Protein AF-A0A7L5YP24-F1 (afdb_monomer_lite)

Sequence (286 aa):
MIDVATGWSERVAVLGRSYRVMQDSFLRIQLRLPFPIRELHPDNGSEFFNDHLVAFWKELVKGVRLSRSRPYHKNDNRFVEQKNDTLVRAYLGNERLDTVAQTLAMNRLYNQMWLYYNLFQPVMRLCAKQPVMEDGEQVRIRRRYDEARTPFDRLCATNVLLPTQRTQLEQLRDRINPRQLRQNIYDAIDQLFALPCAQPGVTEDIFATLMAQTGPPPSGNEWLALTTPHPNDPCSSYLIRTHGGSAVDMWTTFRSTPSCPHTHSRYDDVGPWSRLSNLASPPMGQ

pLDDT: mean 74.98, std 25.05, range [23.16, 97.06]

Secondary structure (DSSP, 8-state):
-B-TTT--B-----SS--HHHHHHHHHHHHHH-SS---EE---S-TTTSSHHHHHHHHHHSTT-EE--PPTT-TTTTHHHHHHHIIIIIHHHTT----SHHHHHHHHHHHHHHHHIIIII--B--EEEEEEE--TTSPPEEEEEE---B-HHHHHHHTT-S-HHHHHHHHHHHHH--HHHHHHHHHHHHHHHHTSPPPPTTPPP-GGGGSTTTS-----GGGGGTTT--BTTBTTGGG----SS--------S------------TTTTSSS-TTSGGG-------

Radius of gyration: 22.2 Å; chains: 1; bounding box: 81×58×68 Å

Foldseek 3Di:
DADPQLRQDDDAFAADLDQQRLLLSVVLVVQPDQFAAAEDEDEPDCSCDDPSNVVSCCVVHPNYHYDYDDPPDPCVCVSVVVCCVQPPCLQQPPDDDHALVLNVLVRVLSLLVSLLQQQPFWDKDFDDWDFDDDVPDDTDTDTDIDDTDHSLVSVVVVVRGDPVSNVLNVVLSVPDDSVVSVVVSNVSSVVSVPDDHDDPPDDHDSVCNGCVNVDHDLGDSRSSVLPDQDPVHNPPVPDDPDPDDDDDDDPPDDDDDDDDDDDDDPNPPSDDPPPPVPPPDDDDDD

Structure (mmCIF, N/CA/C/O backbone):
data_AF-A0A7L5YP24-F1
#
_entry.id   AF-A0A7L5YP24-F1
#
loop_
_atom_site.group_PDB
_atom_site.id
_atom_site.type_symbol
_atom_site.label_atom_id
_atom_site.label_alt_id
_atom_site.label_comp_id
_atom_site.label_asym_id
_atom_site.label_entity_id
_atom_site.label_seq_id
_atom_site.pdbx_PDB_ins_code
_atom_site.Cartn_x
_atom_site.Cartn_y
_atom_site.Cartn_z
_atom_site.occupancy
_atom_site.B_iso_or_equiv
_atom_site.auth_seq_id
_atom_site.auth_comp_id
_atom_site.auth_asym_id
_atom_site.auth_atom_id
_atom_site.pdbx_PDB_model_num
ATOM 1 N N . MET A 1 1 ? 1.561 -3.344 3.064 1.00 91.75 1 MET A N 1
ATOM 2 C CA . MET A 1 1 ? 2.322 -4.401 2.354 1.00 91.75 1 MET A CA 1
ATOM 3 C C . MET A 1 1 ? 2.828 -3.864 1.022 1.00 91.75 1 MET A C 1
ATOM 5 O O . MET A 1 1 ? 2.134 -3.053 0.419 1.00 91.75 1 MET A O 1
ATOM 9 N N . ILE A 1 2 ? 4.022 -4.273 0.581 1.00 93.69 2 ILE A N 1
ATOM 10 C CA . ILE A 1 2 ? 4.620 -3.848 -0.698 1.00 93.69 2 ILE A CA 1
ATOM 11 C C . ILE A 1 2 ? 5.047 -5.085 -1.490 1.00 93.69 2 ILE A C 1
ATOM 13 O O . ILE A 1 2 ? 5.786 -5.911 -0.960 1.00 93.69 2 ILE A O 1
ATOM 17 N N . ASP A 1 3 ? 4.637 -5.182 -2.753 1.00 94.38 3 ASP A N 1
ATOM 18 C CA . ASP A 1 3 ? 5.138 -6.209 -3.665 1.00 94.38 3 ASP A CA 1
ATOM 19 C C . ASP A 1 3 ? 6.554 -5.873 -4.162 1.00 94.38 3 ASP A C 1
ATOM 21 O O . ASP A 1 3 ? 6.860 -4.761 -4.616 1.00 94.38 3 ASP A O 1
ATOM 25 N N . VAL A 1 4 ? 7.443 -6.860 -4.088 1.00 92.19 4 VAL A N 1
ATOM 26 C CA . VAL A 1 4 ? 8.858 -6.699 -4.438 1.00 92.19 4 VAL A CA 1
ATOM 27 C C . VAL A 1 4 ? 9.053 -6.603 -5.950 1.00 92.19 4 VAL A C 1
ATOM 29 O O . VAL A 1 4 ? 9.884 -5.813 -6.400 1.00 92.19 4 VAL A O 1
ATOM 32 N N . ALA A 1 5 ? 8.287 -7.351 -6.744 1.00 91.88 5 ALA A N 1
ATOM 33 C CA . ALA A 1 5 ? 8.476 -7.400 -8.192 1.00 91.88 5 ALA A CA 1
ATOM 34 C C . ALA A 1 5 ? 8.015 -6.099 -8.867 1.00 91.88 5 ALA A C 1
ATOM 36 O O . ALA A 1 5 ? 8.758 -5.463 -9.616 1.00 91.88 5 ALA A O 1
ATOM 37 N N . THR A 1 6 ? 6.807 -5.655 -8.540 1.00 93.62 6 THR A N 1
ATOM 38 C CA . THR A 1 6 ? 6.110 -4.565 -9.234 1.00 93.62 6 THR A CA 1
ATOM 39 C C . THR A 1 6 ? 6.172 -3.247 -8.471 1.00 93.62 6 THR A C 1
ATOM 41 O O . THR A 1 6 ? 6.141 -2.179 -9.072 1.00 93.62 6 THR A O 1
ATOM 44 N N . GLY A 1 7 ? 6.325 -3.295 -7.145 1.00 93.31 7 GLY A N 1
ATOM 45 C CA . GLY A 1 7 ? 6.205 -2.112 -6.292 1.00 93.31 7 GLY A CA 1
ATOM 46 C C . GLY A 1 7 ? 4.764 -1.768 -5.932 1.00 93.31 7 GLY A C 1
ATOM 47 O O . GLY A 1 7 ? 4.544 -0.688 -5.380 1.00 93.31 7 GLY A O 1
ATOM 48 N N . TRP A 1 8 ? 3.819 -2.669 -6.225 1.00 95.31 8 TRP A N 1
ATOM 49 C CA . TRP A 1 8 ? 2.419 -2.548 -5.835 1.00 95.31 8 TRP A CA 1
ATOM 50 C C . TRP A 1 8 ? 2.299 -2.342 -4.329 1.00 95.31 8 TRP A C 1
ATOM 52 O O . TRP A 1 8 ? 2.955 -3.028 -3.541 1.00 95.31 8 TRP A O 1
ATOM 62 N N . SER A 1 9 ? 1.492 -1.368 -3.927 1.00 94.44 9 SER A N 1
ATOM 63 C CA . SER A 1 9 ? 1.410 -0.911 -2.549 1.00 94.44 9 SER A CA 1
ATOM 64 C C . SER A 1 9 ? 0.000 -1.053 -1.997 1.00 94.44 9 SER A C 1
ATOM 66 O O . SER A 1 9 ? -0.951 -0.493 -2.535 1.00 94.44 9 SER A O 1
ATOM 68 N N . GLU A 1 10 ? -0.094 -1.744 -0.866 1.00 94.06 10 GLU A N 1
ATOM 69 C CA . GLU A 1 10 ? -1.319 -1.931 -0.094 1.00 94.06 10 GLU A CA 1
ATOM 70 C C . GLU A 1 10 ? -1.160 -1.279 1.280 1.00 94.06 10 GLU A C 1
ATOM 72 O O . GLU A 1 10 ? -0.178 -1.542 1.989 1.00 94.06 10 GLU A O 1
ATOM 77 N N . ARG A 1 11 ? -2.116 -0.429 1.666 1.00 93.00 11 ARG A N 1
ATOM 78 C CA . ARG A 1 11 ? -2.167 0.204 2.990 1.00 93.00 11 ARG A CA 1
ATOM 79 C C . ARG A 1 11 ? -3.548 0.070 3.595 1.00 93.00 11 ARG A C 1
ATOM 81 O O . ARG A 1 11 ? -4.551 0.213 2.905 1.00 93.00 11 ARG A O 1
ATOM 88 N N . VAL A 1 12 ? -3.552 -0.153 4.900 1.00 93.06 12 VAL A N 1
ATOM 89 C CA . VAL A 1 12 ? -4.739 -0.176 5.744 1.00 93.06 12 VAL A CA 1
ATOM 90 C C . VAL A 1 12 ? -4.360 0.505 7.051 1.00 93.06 12 VAL A C 1
ATOM 92 O O . VAL A 1 12 ? -3.306 0.212 7.616 1.00 93.06 12 VAL A O 1
ATOM 95 N N . ALA A 1 13 ? -5.193 1.436 7.503 1.00 93.81 13 ALA A N 1
ATOM 96 C CA . ALA A 1 13 ? -5.096 2.011 8.834 1.00 93.81 13 ALA A CA 1
ATOM 97 C C . ALA A 1 13 ? -5.785 1.078 9.834 1.00 93.81 13 ALA A C 1
ATOM 99 O O . ALA A 1 13 ? -6.891 0.601 9.573 1.00 93.81 13 ALA A O 1
ATOM 100 N N . VAL A 1 14 ? -5.133 0.837 10.970 1.00 93.56 14 VAL A N 1
ATOM 101 C CA . VAL A 1 14 ? -5.642 -0.014 12.050 1.00 93.56 14 VAL A CA 1
ATOM 102 C C . VAL A 1 14 ? -5.658 0.765 13.356 1.00 93.56 14 VAL A C 1
ATOM 104 O O . VAL A 1 14 ? -4.722 1.513 13.642 1.00 93.56 14 VAL A O 1
ATOM 107 N N . LEU A 1 15 ? -6.709 0.568 14.154 1.00 94.06 15 LEU A N 1
ATOM 108 C CA . LEU A 1 15 ? -6.805 1.131 15.494 1.00 94.06 15 LEU A CA 1
ATOM 109 C C . LEU A 1 15 ? -6.363 0.084 16.522 1.00 94.06 15 LEU A C 1
ATOM 111 O O . LEU A 1 15 ? -7.054 -0.902 16.774 1.00 94.06 15 LEU A O 1
ATOM 115 N N . GLY A 1 16 ? -5.183 0.288 17.105 1.00 90.62 16 GLY A N 1
ATOM 116 C CA . GLY A 1 16 ? -4.563 -0.667 18.024 1.00 90.62 16 GLY A CA 1
ATOM 117 C C . GLY A 1 16 ? -3.740 -1.755 17.324 1.00 90.62 16 GLY A C 1
ATOM 118 O O . GLY A 1 16 ? -3.423 -1.663 16.142 1.00 90.62 16 GLY A O 1
ATOM 119 N N . ARG A 1 17 ? -3.332 -2.775 18.091 1.00 88.50 17 ARG A N 1
ATOM 120 C CA . ARG A 1 17 ? -2.397 -3.839 17.653 1.00 88.50 17 ARG A CA 1
ATOM 121 C C . ARG A 1 17 ? -2.901 -5.256 17.944 1.00 88.50 17 ARG A C 1
ATOM 123 O O . ARG A 1 17 ? -2.118 -6.198 18.017 1.00 88.50 17 ARG A O 1
ATOM 130 N N . SER A 1 18 ? -4.202 -5.411 18.190 1.00 89.31 18 SER A N 1
ATOM 131 C CA . SER A 1 18 ? -4.777 -6.719 18.513 1.00 89.31 18 SER A CA 1
ATOM 132 C C . SER A 1 18 ? -4.772 -7.647 17.294 1.00 89.31 18 SER A C 1
ATOM 134 O O . SER A 1 18 ? -4.845 -7.197 16.150 1.00 89.31 18 SER A O 1
ATOM 136 N N . TYR A 1 19 ? -4.762 -8.961 17.532 1.00 89.06 19 TYR A N 1
ATOM 137 C CA . TYR A 1 19 ? -4.888 -9.948 16.455 1.00 89.06 19 TYR A CA 1
ATOM 138 C C . TYR A 1 19 ? -6.115 -9.686 15.566 1.00 89.06 19 TYR A C 1
ATOM 140 O O . TYR A 1 19 ? -6.014 -9.783 14.350 1.00 89.06 19 TYR A O 1
ATOM 148 N N . ARG A 1 20 ? -7.250 -9.280 16.156 1.00 89.81 20 ARG A N 1
ATOM 149 C CA . ARG A 1 20 ? -8.502 -9.020 15.425 1.00 89.81 20 ARG A CA 1
ATOM 150 C C . ARG A 1 20 ? -8.354 -7.913 14.381 1.00 89.81 20 ARG A C 1
ATOM 152 O O . ARG A 1 20 ? -8.760 -8.109 13.241 1.00 89.81 20 ARG A O 1
ATOM 159 N N . VAL A 1 21 ? -7.758 -6.775 14.752 1.00 90.75 21 VAL A N 1
ATOM 160 C CA . VAL A 1 21 ? -7.578 -5.651 13.813 1.00 90.75 21 VAL A CA 1
ATOM 161 C C . VAL A 1 21 ? -6.525 -5.970 12.754 1.00 90.75 21 VAL A C 1
ATOM 163 O O . VAL A 1 21 ? -6.691 -5.606 11.593 1.00 90.75 21 VAL A O 1
ATOM 166 N N . MET A 1 22 ? -5.479 -6.720 13.119 1.00 90.62 22 MET A N 1
ATOM 167 C CA . MET A 1 22 ? -4.467 -7.175 12.164 1.00 90.62 22 MET A CA 1
ATOM 168 C C . MET A 1 22 ? -5.053 -8.167 11.154 1.00 90.62 22 MET A C 1
ATOM 170 O O . MET A 1 22 ? -4.861 -7.995 9.952 1.00 90.62 22 MET A O 1
ATOM 174 N N . GLN A 1 23 ? -5.819 -9.157 11.617 1.00 90.12 23 GLN A N 1
ATOM 175 C CA . GLN A 1 23 ? -6.511 -10.127 10.769 1.00 90.12 23 GLN A CA 1
ATOM 176 C C . GLN A 1 23 ? -7.457 -9.431 9.779 1.00 90.12 23 GLN A C 1
ATOM 178 O O . GLN A 1 23 ? -7.372 -9.687 8.579 1.00 90.12 23 GLN A O 1
ATOM 183 N N . ASP A 1 24 ? -8.303 -8.511 10.260 1.00 89.94 24 ASP A N 1
ATOM 184 C CA . ASP A 1 24 ? -9.191 -7.697 9.417 1.00 89.94 24 ASP A CA 1
ATOM 185 C C . ASP A 1 24 ? -8.401 -6.924 8.354 1.00 89.94 24 ASP A C 1
ATOM 187 O O . ASP A 1 24 ? -8.714 -6.989 7.166 1.00 89.94 24 ASP A O 1
ATOM 191 N N . SER A 1 25 ? -7.303 -6.272 8.750 1.00 90.75 25 SER A N 1
ATOM 192 C CA . SER A 1 25 ? -6.471 -5.510 7.819 1.00 90.75 25 SER A CA 1
ATOM 193 C C . SER A 1 25 ? -5.849 -6.372 6.718 1.00 90.75 25 SER A C 1
ATOM 195 O O . SER A 1 25 ? -5.801 -5.958 5.559 1.00 90.75 25 SER A O 1
ATOM 197 N N . PHE A 1 26 ? -5.423 -7.595 7.036 1.00 90.50 26 PHE A N 1
ATOM 198 C CA . PHE A 1 26 ? -4.876 -8.510 6.042 1.00 90.50 26 PHE A CA 1
ATOM 199 C C . PHE A 1 26 ? -5.950 -9.088 5.125 1.00 90.50 26 PHE A C 1
ATOM 201 O O . PHE A 1 26 ? -5.688 -9.248 3.935 1.00 90.50 26 PHE A O 1
ATOM 208 N N . LEU A 1 27 ? -7.166 -9.318 5.628 1.00 89.62 27 LEU A N 1
ATOM 209 C CA . LEU A 1 27 ? -8.313 -9.668 4.788 1.00 89.62 27 LEU A CA 1
ATOM 210 C C . LEU A 1 27 ? -8.645 -8.538 3.803 1.00 89.62 27 LEU A C 1
ATOM 212 O O . LEU A 1 27 ? -8.813 -8.813 2.614 1.00 89.62 27 LEU A O 1
ATOM 216 N N . ARG A 1 28 ? -8.645 -7.268 4.248 1.00 89.44 28 ARG A N 1
ATOM 217 C CA . ARG A 1 28 ? -8.802 -6.098 3.352 1.00 89.44 28 ARG A CA 1
ATOM 218 C C . ARG A 1 28 ? -7.773 -6.117 2.228 1.00 89.44 28 ARG A C 1
ATOM 220 O O . ARG A 1 28 ? -8.127 -5.889 1.076 1.00 89.44 28 ARG A O 1
ATOM 227 N N . ILE A 1 29 ? -6.508 -6.378 2.561 1.00 90.06 29 ILE A N 1
ATOM 228 C CA . ILE A 1 29 ? -5.418 -6.426 1.582 1.00 90.06 29 ILE A CA 1
ATOM 229 C C . ILE A 1 29 ? -5.612 -7.597 0.614 1.00 90.06 29 ILE A C 1
ATOM 231 O O . ILE A 1 29 ? -5.569 -7.397 -0.597 1.00 90.06 29 ILE A O 1
ATOM 235 N N . GLN A 1 30 ? -5.872 -8.800 1.128 1.00 86.56 30 GLN A N 1
ATOM 236 C CA . GLN A 1 30 ? -6.039 -10.003 0.312 1.00 86.56 30 GLN A CA 1
ATOM 237 C C . GLN A 1 30 ? -7.159 -9.851 -0.724 1.00 86.56 30 GLN A C 1
ATOM 239 O O . GLN A 1 30 ? -7.007 -10.303 -1.854 1.00 86.56 30 GLN A O 1
ATOM 244 N N . LEU A 1 31 ? -8.262 -9.191 -0.363 1.00 85.62 31 LEU A N 1
ATOM 245 C CA . LEU A 1 31 ? -9.396 -8.964 -1.264 1.00 85.62 31 LEU A CA 1
ATOM 246 C C . LEU A 1 31 ? -9.114 -7.949 -2.379 1.00 85.62 31 LEU A C 1
ATOM 248 O O . LEU A 1 31 ? -9.827 -7.934 -3.379 1.00 85.62 31 LEU A O 1
ATOM 252 N N . ARG A 1 32 ? -8.106 -7.089 -2.206 1.00 86.31 32 ARG A N 1
ATOM 253 C CA . ARG A 1 32 ? -7.744 -6.034 -3.164 1.00 86.31 32 ARG A CA 1
ATOM 254 C C . ARG A 1 32 ? -6.591 -6.418 -4.076 1.00 86.31 32 ARG A C 1
ATOM 256 O O . ARG A 1 32 ? -6.438 -5.818 -5.139 1.00 86.31 32 ARG A O 1
ATOM 263 N N . LEU A 1 33 ? -5.772 -7.381 -3.660 1.00 89.56 33 LEU A N 1
ATOM 264 C CA . LEU A 1 33 ? -4.619 -7.816 -4.432 1.00 89.56 33 LEU A CA 1
ATOM 265 C C . LEU A 1 33 ? -5.073 -8.470 -5.746 1.00 89.56 33 LEU A C 1
ATOM 267 O O . LEU A 1 33 ? -5.777 -9.479 -5.721 1.00 89.56 33 LEU A O 1
ATOM 271 N N . PRO A 1 34 ? -4.631 -7.958 -6.908 1.00 88.94 34 PRO A N 1
ATOM 272 C CA . PRO A 1 34 ? -5.016 -8.529 -8.195 1.00 88.94 34 PRO A CA 1
ATOM 273 C C . PRO A 1 34 ? -4.173 -9.758 -8.582 1.00 88.94 34 PRO A C 1
ATOM 275 O O . PRO A 1 34 ? -4.348 -10.309 -9.664 1.00 88.94 34 PRO A O 1
ATOM 278 N N . PHE A 1 35 ? -3.248 -10.193 -7.722 1.00 88.81 35 PHE A N 1
ATOM 279 C CA . PHE A 1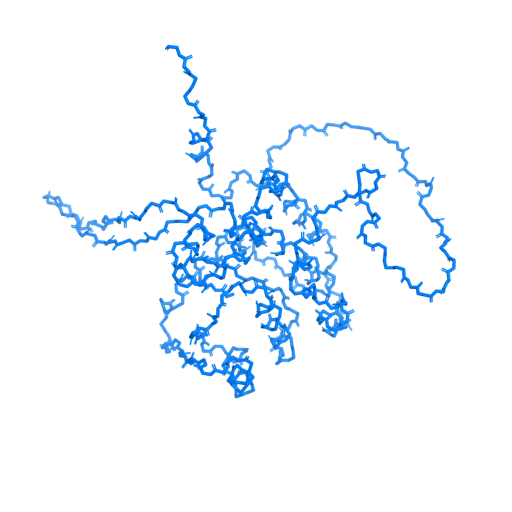 35 ? -2.320 -11.297 -7.962 1.00 88.81 35 PHE A CA 1
ATOM 280 C C . PHE A 1 35 ? -2.151 -12.172 -6.710 1.00 88.81 35 PHE A C 1
ATOM 282 O O . PHE A 1 35 ? -2.338 -11.696 -5.589 1.00 88.81 35 PHE A O 1
ATOM 289 N N . PRO A 1 36 ? -1.768 -13.451 -6.873 1.00 88.62 36 PRO A N 1
ATOM 290 C CA . PRO A 1 36 ? -1.577 -14.353 -5.744 1.00 88.62 36 PRO A CA 1
ATOM 291 C C . PRO A 1 36 ? -0.333 -13.996 -4.920 1.00 88.62 36 PRO A C 1
ATOM 293 O O . PRO A 1 36 ? 0.737 -13.705 -5.463 1.00 88.62 36 PRO A O 1
ATOM 296 N N . ILE A 1 37 ? -0.450 -14.114 -3.597 1.00 91.69 37 ILE A N 1
ATOM 297 C CA . ILE A 1 37 ? 0.683 -14.015 -2.672 1.00 91.69 37 ILE A CA 1
ATOM 298 C C . ILE A 1 37 ? 1.461 -15.334 -2.695 1.00 91.69 37 ILE A C 1
ATOM 300 O O . ILE A 1 37 ? 0.906 -16.397 -2.429 1.00 91.69 37 ILE A O 1
ATOM 304 N N . ARG A 1 38 ? 2.763 -15.269 -2.993 1.00 92.31 38 ARG A N 1
ATOM 305 C CA . ARG A 1 38 ? 3.662 -16.441 -2.977 1.00 92.31 38 ARG A CA 1
ATOM 306 C C . ARG A 1 38 ? 4.444 -16.557 -1.673 1.00 92.31 38 ARG A C 1
ATOM 308 O O . ARG A 1 38 ? 4.632 -17.651 -1.146 1.00 92.31 38 ARG A O 1
ATOM 315 N N . GLU A 1 39 ? 4.905 -15.420 -1.170 1.00 93.50 39 GLU A N 1
ATOM 316 C CA . GLU A 1 39 ? 5.701 -15.321 0.044 1.00 93.50 39 GLU A CA 1
ATOM 317 C C . GLU A 1 39 ? 5.317 -14.062 0.820 1.00 93.50 39 GLU A C 1
ATOM 319 O O . GLU A 1 39 ? 5.067 -13.012 0.225 1.00 93.50 39 GLU A O 1
ATOM 324 N N . LEU A 1 40 ? 5.297 -14.176 2.146 1.00 91.62 40 LEU A N 1
ATOM 325 C CA . LEU A 1 40 ? 5.182 -13.053 3.064 1.00 91.62 40 LEU A CA 1
ATOM 326 C C . LEU A 1 40 ? 6.453 -12.939 3.895 1.00 91.62 40 LEU A C 1
ATOM 328 O O . LEU A 1 40 ? 6.891 -13.909 4.514 1.00 91.62 40 LEU A O 1
ATOM 332 N N . HIS A 1 41 ? 6.990 -11.723 3.929 1.00 90.25 41 HIS A N 1
ATOM 333 C CA . HIS A 1 41 ? 8.182 -11.361 4.685 1.00 90.25 41 HIS A CA 1
ATOM 334 C C . HIS A 1 41 ? 7.858 -10.223 5.669 1.00 90.25 41 HIS A C 1
ATOM 336 O O . HIS A 1 41 ? 8.082 -9.052 5.354 1.00 90.25 41 HIS A O 1
ATOM 342 N N . PRO A 1 42 ? 7.226 -10.523 6.816 1.00 85.69 42 PRO A N 1
ATOM 343 C CA . PRO A 1 42 ? 7.050 -9.568 7.903 1.00 85.69 42 PRO A CA 1
ATOM 344 C C . PRO A 1 42 ? 8.356 -9.307 8.670 1.00 85.69 42 PRO A C 1
ATOM 346 O O . PRO A 1 42 ? 9.294 -10.109 8.659 1.00 85.69 42 PRO A O 1
ATOM 349 N N . ASP A 1 43 ? 8.383 -8.187 9.393 1.00 79.19 43 ASP A N 1
ATOM 350 C CA . ASP A 1 43 ? 9.382 -7.961 10.439 1.00 79.19 43 ASP A CA 1
ATOM 351 C C . ASP A 1 43 ? 9.069 -8.779 11.707 1.00 79.19 43 ASP A C 1
ATOM 353 O O . ASP A 1 43 ? 7.986 -9.345 11.853 1.00 79.19 43 ASP A O 1
ATOM 357 N N . ASN A 1 44 ? 9.994 -8.788 12.665 1.00 72.12 44 ASN A N 1
ATOM 358 C CA . ASN A 1 44 ? 9.888 -9.493 13.946 1.00 72.12 44 ASN A CA 1
ATOM 359 C C . ASN A 1 44 ? 8.965 -8.804 14.977 1.00 72.12 44 ASN A C 1
ATOM 361 O O . ASN A 1 44 ? 9.069 -9.082 16.171 1.00 72.12 44 ASN A O 1
ATOM 365 N N . GLY A 1 45 ? 8.086 -7.893 14.548 1.00 69.94 45 GLY A N 1
ATOM 366 C CA . GLY A 1 45 ? 7.080 -7.294 15.427 1.00 69.94 45 GLY A CA 1
ATOM 367 C C . GLY A 1 45 ? 6.088 -8.352 15.913 1.00 69.94 45 GLY A C 1
ATOM 368 O O . GLY A 1 45 ? 5.629 -9.187 15.128 1.00 69.94 45 GLY A O 1
ATOM 369 N N . SER A 1 46 ? 5.737 -8.330 17.200 1.00 70.12 46 SER A N 1
ATOM 370 C CA . SER A 1 46 ? 4.795 -9.295 17.790 1.00 70.12 46 SER A CA 1
ATOM 371 C C . SER A 1 46 ? 3.380 -9.167 17.212 1.00 70.12 46 SER A C 1
ATOM 373 O O . SER A 1 46 ? 2.605 -10.126 17.212 1.00 70.12 46 SER A O 1
ATOM 375 N N . GLU A 1 47 ? 3.059 -7.999 16.659 1.00 69.12 47 GLU A N 1
ATOM 376 C CA . GLU A 1 47 ? 1.836 -7.712 15.920 1.00 69.12 47 GLU A CA 1
ATOM 377 C C . GLU A 1 47 ? 1.810 -8.323 14.509 1.00 69.12 47 GLU A C 1
ATOM 379 O O . GLU A 1 47 ? 0.732 -8.450 13.936 1.00 69.12 47 GLU A O 1
ATOM 384 N N . PHE A 1 48 ? 2.959 -8.721 13.949 1.00 62.09 48 PHE A N 1
ATOM 385 C CA . PHE A 1 48 ? 3.076 -9.270 12.591 1.00 62.09 48 PHE A CA 1
ATOM 386 C C . PHE A 1 48 ? 3.468 -10.751 12.565 1.00 62.09 48 PHE A C 1
ATOM 388 O O . PHE A 1 48 ? 3.116 -11.456 11.618 1.00 62.09 48 PHE A O 1
ATOM 395 N N . PHE A 1 49 ? 4.176 -11.228 13.591 1.00 66.12 49 PHE A N 1
ATOM 396 C CA . PHE A 1 49 ? 4.687 -12.596 13.662 1.00 66.12 49 PHE A CA 1
ATOM 397 C C . PHE A 1 49 ? 4.322 -13.265 14.994 1.00 66.12 49 PHE A C 1
ATOM 399 O O . PHE A 1 49 ? 5.172 -13.517 15.845 1.00 66.12 49 PHE A O 1
ATOM 406 N N . ASN A 1 50 ? 3.029 -13.549 15.167 1.00 77.56 50 ASN A N 1
ATOM 407 C CA . ASN A 1 50 ? 2.506 -14.403 16.236 1.00 77.56 50 ASN A CA 1
ATOM 408 C C . ASN A 1 50 ? 1.896 -15.691 15.657 1.00 77.56 50 ASN A C 1
ATOM 410 O O . ASN A 1 50 ? 1.547 -15.743 14.474 1.00 77.56 50 ASN A O 1
ATOM 414 N N . ASP A 1 51 ? 1.755 -16.727 16.489 1.00 80.88 51 ASP A N 1
ATOM 415 C CA . ASP A 1 51 ? 1.273 -18.047 16.052 1.00 80.88 51 ASP A CA 1
ATOM 416 C C . ASP A 1 51 ? -0.111 -17.981 15.392 1.00 80.88 51 ASP A C 1
ATOM 418 O O . ASP A 1 51 ? -0.373 -18.688 14.415 1.00 80.88 51 ASP A O 1
ATOM 422 N N . HIS A 1 52 ? -0.976 -17.075 15.860 1.00 83.25 52 HIS A N 1
ATOM 423 C CA . HIS A 1 52 ? -2.297 -16.859 15.275 1.00 83.25 52 HIS A CA 1
ATOM 424 C C . HIS A 1 52 ? -2.220 -16.311 13.844 1.00 83.25 52 HIS A C 1
ATOM 426 O O . HIS A 1 52 ? -2.916 -16.813 12.966 1.00 83.25 52 HIS A O 1
ATOM 432 N N . LEU A 1 53 ? -1.355 -15.330 13.572 1.00 82.50 53 LEU A N 1
ATOM 433 C CA . LEU A 1 53 ? -1.161 -14.778 12.228 1.00 82.50 53 LEU A CA 1
ATOM 434 C C . LEU A 1 53 ? -0.467 -15.765 11.292 1.00 82.50 53 LEU A C 1
ATOM 436 O O . LEU A 1 53 ? -0.794 -15.815 10.108 1.00 82.50 53 LEU A O 1
ATOM 440 N N . VAL A 1 54 ? 0.456 -16.578 11.810 1.00 84.94 54 VAL A N 1
ATOM 441 C CA . VAL A 1 54 ? 1.078 -17.662 11.038 1.00 84.94 54 VAL A CA 1
ATOM 442 C C . VAL A 1 54 ? 0.028 -18.683 10.603 1.00 84.94 54 VAL A C 1
ATOM 444 O O . VAL A 1 54 ? 0.004 -19.069 9.432 1.00 84.94 54 VAL A O 1
ATOM 447 N N . ALA A 1 55 ? -0.844 -19.114 11.520 1.00 86.94 55 ALA A N 1
ATOM 448 C CA . ALA A 1 55 ? -1.940 -20.029 11.209 1.00 86.94 55 ALA A CA 1
ATOM 449 C C . ALA A 1 55 ? -2.921 -19.404 10.207 1.00 86.94 55 ALA A C 1
ATOM 451 O O . ALA A 1 55 ? -3.204 -20.007 9.172 1.00 86.94 55 ALA A O 1
ATOM 452 N N . PHE A 1 56 ? -3.340 -18.163 10.463 1.00 89.50 56 PHE A N 1
ATOM 453 C CA . PHE A 1 56 ? -4.224 -17.394 9.591 1.00 89.50 56 PHE A CA 1
ATOM 454 C C . PHE A 1 56 ? -3.703 -17.314 8.155 1.00 89.50 56 PHE A C 1
ATOM 456 O O . PHE A 1 56 ? -4.439 -17.615 7.222 1.00 89.50 56 PHE A O 1
ATOM 463 N N . TRP A 1 57 ? -2.431 -16.959 7.950 1.00 89.50 57 TRP A N 1
ATOM 464 C CA . TRP A 1 57 ? -1.883 -16.838 6.599 1.00 89.50 57 TRP A CA 1
ATOM 465 C C . TRP A 1 57 ? -1.759 -18.180 5.879 1.00 89.50 57 TRP A C 1
ATOM 467 O O . TRP A 1 57 ? -2.035 -18.248 4.682 1.00 89.50 57 TRP A O 1
ATOM 477 N N . LYS A 1 58 ? -1.387 -19.251 6.594 1.00 89.00 58 LYS A N 1
ATOM 478 C CA . LYS A 1 58 ? -1.338 -20.611 6.030 1.00 89.00 58 LYS A CA 1
ATOM 479 C C . LYS A 1 58 ? -2.717 -21.114 5.599 1.00 89.00 58 LYS A C 1
ATOM 481 O O . LYS A 1 58 ? -2.807 -21.861 4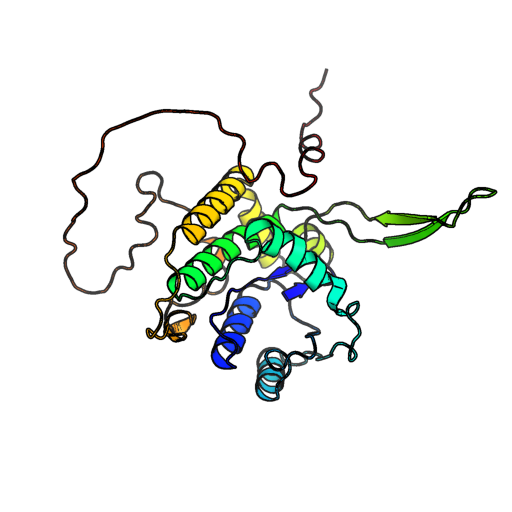.626 1.00 89.00 58 LYS A O 1
ATOM 486 N N . GLU A 1 59 ? -3.762 -20.728 6.326 1.00 90.12 59 GLU A N 1
ATOM 487 C CA . GLU A 1 59 ? -5.148 -21.057 5.995 1.00 90.12 59 GLU A CA 1
ATOM 488 C C . GLU A 1 59 ? -5.670 -20.201 4.834 1.00 90.12 59 GLU A C 1
ATOM 490 O O . GLU A 1 59 ? -6.190 -20.744 3.858 1.00 90.12 59 GLU A O 1
ATOM 495 N N . LEU A 1 60 ? -5.477 -18.881 4.913 1.00 87.62 60 LEU A N 1
ATOM 496 C CA . LEU A 1 60 ? -5.975 -17.912 3.938 1.00 87.62 60 LEU A CA 1
ATOM 497 C C . LEU A 1 60 ? -5.330 -18.085 2.559 1.00 87.62 60 LEU A C 1
ATOM 499 O O . LEU A 1 60 ? -6.012 -17.992 1.539 1.00 87.62 60 LEU A O 1
ATOM 503 N N . VAL A 1 61 ? -4.018 -18.331 2.513 1.00 88.25 61 VAL A N 1
ATOM 504 C CA . VAL A 1 61 ? -3.259 -18.480 1.269 1.00 88.25 61 VAL A CA 1
ATOM 505 C C . VAL A 1 61 ? -2.565 -19.836 1.274 1.00 88.25 61 VAL A C 1
ATOM 507 O O . VAL A 1 61 ? -1.447 -20.001 1.770 1.00 88.25 61 VAL A O 1
ATOM 510 N N . LYS A 1 62 ? -3.236 -20.838 0.698 1.00 86.56 62 LYS A N 1
ATOM 511 C CA . LYS A 1 62 ? -2.700 -22.201 0.644 1.00 86.56 62 LYS A CA 1
ATOM 512 C C . LYS A 1 62 ? -1.349 -22.231 -0.072 1.00 86.56 62 LYS A C 1
ATOM 514 O O . LYS A 1 62 ? -1.228 -21.804 -1.216 1.00 86.56 62 LYS A O 1
ATOM 519 N N . GLY A 1 63 ? -0.342 -22.773 0.611 1.00 87.94 63 GLY A N 1
ATOM 520 C CA . GLY A 1 63 ? 1.021 -22.884 0.087 1.00 87.94 63 GLY A CA 1
ATOM 521 C C . GLY A 1 63 ? 1.865 -21.610 0.205 1.00 87.94 63 GLY A C 1
ATOM 522 O O . GLY A 1 63 ? 2.960 -21.578 -0.355 1.00 87.94 63 GLY A O 1
ATOM 523 N N . VAL A 1 64 ? 1.404 -20.580 0.929 1.00 91.94 64 VAL A N 1
ATOM 524 C CA . VAL A 1 64 ? 2.210 -19.376 1.172 1.00 91.94 64 VAL A CA 1
ATOM 525 C C . VAL A 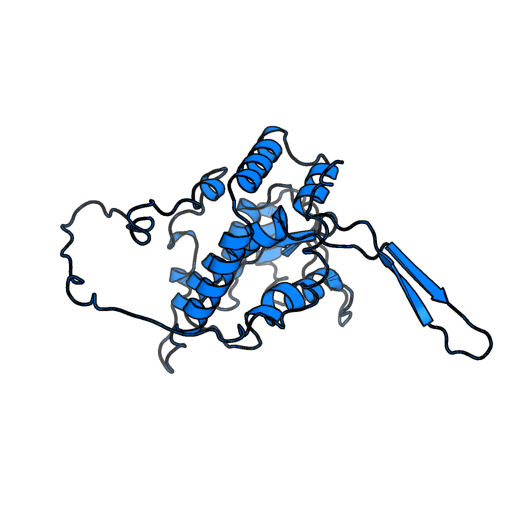1 64 ? 3.495 -19.714 1.923 1.00 91.94 64 VAL A C 1
ATOM 527 O O . VAL A 1 64 ? 3.494 -20.429 2.930 1.00 91.94 64 VAL A O 1
ATOM 530 N N . ARG A 1 65 ? 4.617 -19.179 1.441 1.00 92.12 65 ARG A N 1
ATOM 531 C CA . ARG A 1 65 ? 5.890 -19.237 2.163 1.00 92.12 65 ARG A CA 1
ATOM 532 C C . ARG A 1 65 ? 5.943 -18.093 3.165 1.00 92.12 65 ARG A C 1
ATOM 534 O O . ARG A 1 65 ? 5.654 -16.952 2.823 1.00 92.12 65 ARG A O 1
ATOM 541 N N . LEU A 1 66 ? 6.330 -18.395 4.396 1.00 88.94 66 LEU A N 1
ATOM 542 C CA . LEU A 1 66 ? 6.563 -17.382 5.419 1.00 88.94 66 LEU A CA 1
ATOM 543 C C . LEU A 1 66 ? 8.061 -17.307 5.688 1.00 88.94 66 LEU A C 1
ATOM 545 O O . LEU A 1 66 ? 8.694 -18.322 5.986 1.00 88.94 66 LEU A O 1
ATOM 549 N N . SER A 1 67 ? 8.617 -16.110 5.575 1.00 88.19 67 SER A N 1
ATOM 550 C CA . SER A 1 67 ? 9.983 -15.788 5.980 1.00 88.19 67 SER A CA 1
ATOM 551 C C . SER A 1 67 ? 9.955 -14.652 7.007 1.00 88.19 67 SER A C 1
ATOM 553 O O . SER A 1 67 ? 8.885 -14.178 7.380 1.00 88.19 67 SER A O 1
ATOM 555 N N . ARG A 1 68 ? 11.113 -14.255 7.543 1.00 82.81 68 ARG A N 1
ATOM 556 C CA . ARG A 1 68 ? 11.209 -13.154 8.514 1.00 82.81 68 ARG A CA 1
ATOM 557 C C . ARG A 1 68 ? 12.548 -12.443 8.421 1.00 82.81 68 ARG A C 1
ATOM 559 O O . ARG A 1 68 ? 13.548 -13.071 8.057 1.00 82.81 68 ARG A O 1
ATOM 566 N N . SER A 1 69 ? 12.563 -11.169 8.795 1.00 83.94 69 SER A N 1
ATOM 567 C CA . SER A 1 69 ? 13.791 -10.384 8.925 1.00 83.94 69 SER A CA 1
ATOM 568 C C . SER A 1 69 ? 14.745 -11.000 9.943 1.00 83.94 69 SER A C 1
ATOM 570 O O . SER A 1 69 ? 14.332 -11.583 10.952 1.00 83.94 69 SER A O 1
ATOM 572 N N . ARG A 1 70 ? 16.050 -10.832 9.727 1.00 79.06 70 ARG A N 1
ATOM 573 C CA . ARG A 1 70 ? 17.043 -11.209 10.736 1.00 79.06 70 ARG A CA 1
ATOM 574 C C . ARG A 1 70 ? 16.987 -10.227 11.914 1.00 79.06 70 ARG A C 1
ATOM 576 O O . ARG A 1 70 ? 16.753 -9.033 11.699 1.00 79.06 70 ARG A O 1
ATOM 583 N N . PRO A 1 71 ? 17.245 -10.686 13.153 1.00 76.31 71 PRO A N 1
ATOM 584 C CA . PRO A 1 71 ? 17.305 -9.796 14.308 1.00 76.31 71 PRO A CA 1
ATOM 585 C C . PRO A 1 71 ? 18.275 -8.628 14.075 1.00 76.31 71 PRO A C 1
ATOM 587 O O . PRO A 1 71 ? 19.413 -8.842 13.671 1.00 76.31 71 PRO A O 1
ATOM 590 N N . TYR A 1 72 ? 17.819 -7.399 14.334 1.00 70.50 72 TYR A N 1
ATOM 591 C CA . TYR A 1 72 ? 18.600 -6.153 14.238 1.00 70.50 72 TYR A CA 1
ATOM 592 C C . TYR A 1 72 ? 19.089 -5.742 12.831 1.00 70.50 72 TYR A C 1
ATOM 594 O O . TYR A 1 72 ? 19.938 -4.857 12.708 1.00 70.50 72 TYR A O 1
ATOM 602 N N . HIS A 1 73 ? 18.519 -6.291 11.751 1.00 74.50 73 HIS A N 1
ATOM 603 C CA . HIS A 1 73 ? 18.892 -5.937 10.374 1.00 74.50 73 HIS A CA 1
ATOM 604 C C . HIS A 1 73 ? 17.850 -5.051 9.667 1.00 74.50 73 HIS A C 1
ATOM 606 O O . HIS A 1 73 ? 17.034 -5.517 8.876 1.00 74.50 73 HIS A O 1
ATOM 612 N N . LYS A 1 74 ? 17.950 -3.727 9.864 1.00 63.66 74 LYS A N 1
ATOM 613 C CA . LYS A 1 74 ? 17.029 -2.709 9.295 1.00 63.66 74 LYS A CA 1
ATOM 614 C C . LYS A 1 74 ? 16.881 -2.734 7.762 1.00 63.66 74 LYS A C 1
ATOM 616 O O . LYS A 1 74 ? 15.918 -2.199 7.225 1.00 63.66 74 LYS A O 1
ATOM 621 N N . ASN A 1 75 ? 17.835 -3.328 7.045 1.00 74.38 75 ASN A N 1
ATOM 622 C CA . ASN A 1 75 ? 17.836 -3.366 5.580 1.00 74.38 75 ASN A CA 1
ATOM 623 C C . ASN A 1 75 ? 16.983 -4.498 4.984 1.00 74.38 75 ASN A C 1
ATOM 625 O O . ASN A 1 75 ? 16.742 -4.475 3.774 1.00 74.38 75 ASN A O 1
ATOM 629 N N . ASP A 1 76 ? 16.519 -5.454 5.795 1.00 79.69 76 ASP A N 1
ATOM 630 C CA . ASP A 1 76 ? 15.752 -6.610 5.312 1.00 79.69 76 ASP A CA 1
ATOM 631 C C . ASP A 1 76 ? 14.363 -6.172 4.781 1.00 79.69 76 ASP A C 1
ATOM 633 O O . ASP A 1 76 ? 13.891 -6.684 3.769 1.00 79.69 76 ASP A O 1
ATOM 637 N N . ASN A 1 77 ? 13.795 -5.087 5.330 1.00 83.06 77 ASN A N 1
ATOM 638 C CA . ASN A 1 77 ? 12.498 -4.513 4.935 1.00 83.06 77 ASN A CA 1
ATOM 639 C C . ASN A 1 77 ? 12.592 -3.198 4.138 1.00 83.06 77 ASN A C 1
ATOM 641 O O . ASN A 1 77 ? 11.676 -2.371 4.162 1.00 83.06 77 ASN A O 1
ATOM 645 N N . ARG A 1 78 ? 13.681 -2.987 3.382 1.00 86.50 78 ARG A N 1
ATOM 646 C CA . ARG A 1 78 ? 13.979 -1.693 2.724 1.00 86.50 78 ARG A CA 1
ATOM 647 C C . ARG A 1 78 ? 12.830 -1.093 1.902 1.00 86.50 78 ARG A C 1
ATOM 649 O O . ARG A 1 78 ? 12.699 0.125 1.831 1.00 86.50 78 ARG A O 1
ATOM 656 N N . PHE A 1 79 ? 12.026 -1.927 1.238 1.00 86.69 79 PHE A N 1
ATOM 657 C CA . PHE A 1 79 ? 10.942 -1.452 0.375 1.00 86.69 79 PHE A CA 1
ATOM 658 C C . PHE A 1 79 ? 9.760 -0.923 1.178 1.00 86.69 79 PHE A C 1
ATOM 660 O O . PHE A 1 79 ? 9.160 0.073 0.779 1.00 86.69 79 PHE A O 1
ATOM 667 N N . VAL A 1 80 ? 9.450 -1.575 2.299 1.00 87.56 80 VAL A N 1
ATOM 668 C CA . VAL A 1 80 ? 8.410 -1.124 3.223 1.00 87.56 80 VAL A CA 1
ATOM 669 C C . VAL A 1 80 ? 8.841 0.195 3.850 1.00 87.56 80 VAL A C 1
ATOM 671 O O . VAL A 1 80 ? 8.085 1.156 3.781 1.00 87.56 80 VAL A O 1
ATOM 674 N N . GLU A 1 81 ? 10.082 0.297 4.331 1.00 87.25 81 GLU A N 1
ATOM 675 C CA . GLU A 1 81 ? 10.578 1.538 4.941 1.00 87.25 81 GLU A CA 1
ATOM 676 C C . GLU A 1 81 ? 10.595 2.722 3.971 1.00 87.25 81 GLU A C 1
ATOM 678 O O . GLU A 1 81 ? 10.099 3.799 4.302 1.00 87.25 81 GLU A O 1
ATOM 683 N N . GLN A 1 82 ? 11.072 2.515 2.739 1.00 87.56 82 GLN A N 1
ATOM 684 C CA . GLN A 1 82 ? 11.048 3.553 1.704 1.00 87.56 82 GLN A CA 1
ATOM 685 C C . GLN A 1 82 ? 9.617 4.034 1.404 1.00 87.56 82 GLN A C 1
ATOM 687 O O . GLN A 1 82 ? 9.379 5.221 1.168 1.00 87.56 82 GLN A O 1
ATOM 692 N N . LYS A 1 83 ? 8.652 3.112 1.366 1.00 88.75 83 LYS A N 1
ATOM 693 C CA . LYS A 1 83 ? 7.255 3.428 1.043 1.00 88.75 83 LYS A CA 1
ATOM 694 C C . LYS A 1 83 ? 6.511 4.034 2.229 1.00 88.75 83 LYS A C 1
ATOM 696 O O . LYS A 1 83 ? 5.667 4.896 2.015 1.00 88.75 83 LYS A O 1
ATOM 701 N N . ASN A 1 84 ? 6.856 3.658 3.455 1.00 88.31 84 ASN A N 1
ATOM 702 C CA . ASN A 1 84 ? 6.346 4.305 4.659 1.00 88.31 84 ASN A CA 1
ATOM 703 C C . ASN A 1 84 ? 6.801 5.765 4.731 1.00 88.31 84 ASN A C 1
ATOM 705 O O . ASN A 1 84 ? 5.999 6.639 5.035 1.00 88.31 84 ASN A O 1
ATOM 709 N N . ASP A 1 85 ? 8.060 6.046 4.400 1.00 86.94 85 ASP A N 1
ATOM 710 C CA . ASP A 1 85 ? 8.556 7.419 4.316 1.00 86.94 85 ASP A CA 1
ATOM 711 C C . ASP A 1 85 ? 7.782 8.238 3.269 1.00 86.94 85 ASP A C 1
ATOM 713 O O . ASP A 1 85 ? 7.065 9.183 3.593 1.00 86.94 85 ASP A O 1
ATOM 717 N N . THR A 1 86 ? 7.830 7.791 2.016 1.00 86.25 86 THR A N 1
ATOM 718 C CA . THR A 1 86 ? 7.293 8.560 0.883 1.00 86.25 86 THR A CA 1
ATOM 719 C C . THR A 1 86 ? 5.773 8.611 0.809 1.00 86.25 86 THR A C 1
ATOM 721 O O . THR A 1 86 ? 5.232 9.527 0.196 1.00 86.25 86 THR A O 1
ATOM 724 N N . LEU A 1 87 ? 5.070 7.621 1.363 1.00 88.06 87 LEU A N 1
ATOM 725 C CA . LEU A 1 87 ? 3.636 7.477 1.143 1.00 88.06 87 LEU A CA 1
ATOM 726 C C . LEU A 1 87 ? 2.779 7.436 2.414 1.00 88.06 87 LEU A C 1
ATOM 728 O O . LEU A 1 87 ? 1.564 7.245 2.307 1.00 88.06 87 LEU A O 1
ATOM 732 N N . VAL A 1 88 ? 3.399 7.569 3.586 1.00 90.69 88 VAL A N 1
ATOM 733 C CA . VAL A 1 88 ? 2.710 7.733 4.873 1.00 90.69 88 VAL A CA 1
ATOM 734 C C . VAL A 1 88 ? 3.254 8.979 5.563 1.00 90.69 88 VAL A C 1
ATOM 736 O O . VAL A 1 88 ? 2.527 9.959 5.691 1.00 90.69 88 VAL A O 1
ATOM 739 N N . ARG A 1 89 ? 4.546 8.997 5.917 1.00 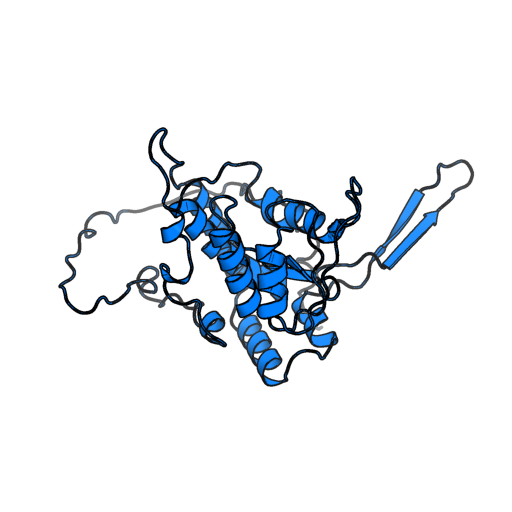89.44 89 ARG A N 1
ATOM 740 C CA . ARG A 1 89 ? 5.161 10.098 6.684 1.00 89.44 89 ARG A CA 1
ATOM 741 C C . ARG A 1 89 ? 5.170 11.419 5.918 1.00 89.44 89 ARG A C 1
ATOM 743 O O . ARG A 1 89 ? 4.900 12.455 6.507 1.00 89.44 89 ARG A O 1
ATOM 750 N N . ALA A 1 90 ? 5.393 11.386 4.606 1.00 88.56 90 ALA A N 1
ATOM 751 C CA . ALA A 1 90 ? 5.355 12.587 3.772 1.00 88.56 90 ALA A CA 1
ATOM 752 C C . ALA A 1 90 ? 3.974 13.280 3.729 1.00 88.56 90 ALA A C 1
ATOM 754 O O . ALA A 1 90 ? 3.910 14.475 3.468 1.00 88.56 90 ALA A O 1
ATOM 755 N N . TYR A 1 91 ? 2.882 12.547 3.981 1.00 88.75 91 TYR A N 1
ATOM 756 C CA . TYR A 1 91 ? 1.518 13.092 3.962 1.00 88.75 91 TYR A CA 1
ATOM 757 C C . TYR A 1 91 ? 0.968 13.364 5.359 1.00 88.75 91 TYR A C 1
ATOM 759 O O . TYR A 1 91 ? 0.281 14.357 5.566 1.00 88.75 91 TYR A O 1
ATOM 767 N N . LEU A 1 92 ? 1.257 12.475 6.309 1.00 90.25 92 LEU A N 1
ATOM 768 C CA . LEU A 1 92 ? 0.660 12.498 7.645 1.00 90.25 92 LEU A CA 1
ATOM 769 C C . LEU A 1 92 ? 1.601 13.046 8.722 1.00 90.25 92 LEU A C 1
ATOM 771 O O . LEU A 1 92 ? 1.194 13.236 9.864 1.00 90.25 92 LEU A O 1
ATOM 775 N N . GLY A 1 93 ? 2.875 13.249 8.385 1.00 89.19 93 GLY A N 1
ATOM 776 C CA . GLY A 1 93 ? 3.900 13.608 9.352 1.00 89.19 93 GLY A CA 1
ATOM 777 C C . GLY A 1 93 ? 4.054 12.547 10.445 1.00 89.19 93 GLY A C 1
ATOM 778 O O . GLY A 1 93 ? 4.054 11.343 10.176 1.00 89.19 93 GLY A O 1
ATOM 779 N N . ASN A 1 94 ? 4.193 13.026 11.681 1.00 84.69 94 ASN A N 1
ATOM 780 C CA . ASN A 1 94 ? 4.277 12.211 12.896 1.00 84.69 94 ASN A CA 1
ATOM 781 C C . ASN A 1 94 ? 3.026 12.373 13.778 1.00 84.69 94 ASN A C 1
ATOM 783 O O . ASN A 1 94 ? 3.095 12.153 14.987 1.00 84.69 94 ASN A O 1
ATOM 787 N N . GLU A 1 95 ? 1.909 12.802 13.187 1.00 84.75 95 GLU A N 1
ATOM 788 C CA . GLU A 1 95 ? 0.679 13.076 13.922 1.00 84.75 95 GLU A CA 1
ATOM 789 C C . GLU A 1 95 ? 0.070 11.799 14.502 1.00 84.75 95 GLU A C 1
ATOM 791 O O . GLU A 1 95 ? 0.116 10.714 13.910 1.00 84.75 95 GLU A O 1
ATOM 796 N N . ARG A 1 96 ? -0.519 11.933 15.691 1.00 86.50 96 ARG A N 1
ATOM 797 C CA . ARG A 1 96 ? -1.202 10.831 16.363 1.00 86.50 96 ARG A CA 1
ATOM 798 C C . ARG A 1 96 ? -2.655 10.780 15.900 1.00 86.50 96 ARG A C 1
ATOM 800 O O . ARG A 1 96 ? -3.441 11.658 16.229 1.00 86.50 96 ARG A O 1
ATOM 807 N N . LEU A 1 97 ? -2.995 9.718 15.175 1.00 92.69 97 LEU A N 1
ATOM 808 C CA . LEU A 1 97 ? -4.365 9.376 14.794 1.00 92.69 97 LEU A CA 1
ATOM 809 C C . LEU A 1 97 ? -4.835 8.226 15.684 1.00 92.69 97 LEU A C 1
ATOM 811 O O . LEU A 1 97 ? -4.281 7.127 15.612 1.00 92.69 97 LEU A O 1
ATOM 815 N N . ASP A 1 98 ? -5.800 8.485 16.558 1.00 94.81 98 ASP A N 1
ATOM 816 C CA . ASP A 1 98 ? -6.172 7.574 17.638 1.00 94.81 98 ASP A CA 1
ATOM 817 C C . ASP A 1 98 ? -7.676 7.393 17.858 1.00 94.81 98 ASP A C 1
ATOM 819 O O . ASP A 1 98 ? -8.050 6.742 18.829 1.00 94.81 98 ASP A O 1
ATOM 823 N N . THR A 1 99 ? -8.523 7.863 16.935 1.00 95.69 99 THR A N 1
ATOM 824 C CA . THR A 1 99 ? -9.976 7.619 16.976 1.00 95.69 99 THR A CA 1
ATOM 825 C C . THR A 1 99 ? -10.471 6.663 15.892 1.00 95.69 99 THR A C 1
ATOM 827 O O . THR A 1 99 ? -9.845 6.469 14.839 1.00 95.69 99 THR A O 1
ATOM 830 N N . VAL A 1 100 ? -11.657 6.086 16.113 1.00 95.00 100 VAL A N 1
ATOM 831 C CA . VAL A 1 100 ? -12.406 5.332 15.094 1.00 95.00 100 VAL A CA 1
ATOM 832 C C . VAL A 1 100 ? -12.649 6.204 13.862 1.00 95.00 100 VAL A C 1
ATOM 834 O O . VAL A 1 100 ? -12.389 5.770 12.738 1.00 95.00 100 VAL A O 1
ATOM 837 N N . ALA A 1 101 ? -13.091 7.450 14.056 1.00 94.06 101 ALA A N 1
ATOM 838 C CA . ALA A 1 101 ? -13.391 8.377 12.965 1.00 94.06 101 ALA A CA 1
ATOM 839 C C . ALA A 1 101 ? -12.158 8.650 12.090 1.00 94.06 101 ALA A C 1
ATOM 841 O O . ALA A 1 101 ? -12.234 8.529 10.864 1.00 94.06 101 ALA A O 1
ATOM 842 N N . GLN A 1 102 ? -11.010 8.933 12.716 1.00 96.00 102 GLN A N 1
ATOM 843 C CA . GLN A 1 102 ? -9.738 9.115 12.015 1.00 96.00 102 GLN A CA 1
ATOM 844 C C . GLN A 1 102 ? -9.318 7.838 11.281 1.00 96.00 102 GLN A C 1
ATOM 846 O O . GLN A 1 102 ? -8.927 7.902 10.120 1.00 96.00 102 GLN A O 1
ATOM 851 N N . THR A 1 103 ? -9.466 6.661 11.896 1.00 95.44 103 THR A N 1
ATOM 852 C CA . THR A 1 103 ? -9.123 5.374 11.261 1.00 95.44 103 THR A CA 1
ATOM 853 C C . THR A 1 103 ? -9.966 5.108 10.008 1.00 95.44 103 THR A C 1
ATOM 855 O O . THR A 1 103 ? -9.447 4.672 8.975 1.00 95.44 103 THR A O 1
ATOM 858 N N . LEU A 1 104 ? -11.269 5.398 10.060 1.00 92.19 104 LEU A N 1
ATOM 859 C CA . LEU A 1 104 ? -12.168 5.255 8.913 1.00 92.19 104 LEU A CA 1
ATOM 860 C C . LEU A 1 104 ? -11.849 6.269 7.807 1.00 92.19 104 LEU A C 1
ATOM 862 O O . LEU A 1 104 ? -11.805 5.898 6.633 1.00 92.19 104 LEU A O 1
ATOM 866 N N . ALA A 1 105 ? -11.601 7.533 8.159 1.00 92.31 105 ALA A N 1
ATOM 867 C CA . ALA A 1 105 ? -11.185 8.560 7.203 1.00 92.31 105 ALA A CA 1
ATOM 868 C C . ALA A 1 105 ? -9.839 8.210 6.545 1.00 92.31 105 ALA A C 1
ATOM 870 O O . ALA A 1 105 ? -9.711 8.276 5.323 1.00 92.31 105 ALA A O 1
ATOM 871 N N . MET A 1 106 ? -8.880 7.712 7.325 1.00 94.06 106 MET A N 1
ATOM 872 C CA . MET A 1 106 ? -7.576 7.275 6.837 1.00 94.06 106 MET A CA 1
ATOM 873 C C . MET A 1 106 ? -7.688 6.114 5.844 1.00 94.06 106 MET A C 1
ATOM 875 O O . MET A 1 106 ? -7.013 6.099 4.817 1.00 94.06 106 MET A O 1
ATOM 879 N N . ASN A 1 107 ? -8.567 5.144 6.105 1.00 93.50 107 ASN A N 1
ATOM 880 C CA . ASN A 1 107 ? -8.808 4.047 5.168 1.00 93.50 107 ASN A CA 1
ATOM 881 C C . ASN A 1 107 ? -9.466 4.522 3.860 1.00 93.50 107 ASN A C 1
ATOM 883 O O . ASN A 1 107 ? -9.139 3.997 2.794 1.00 93.50 107 ASN A O 1
ATOM 887 N N . ARG A 1 108 ? -10.330 5.547 3.901 1.00 89.88 108 ARG A N 1
ATOM 888 C CA . ARG A 1 108 ? -10.864 6.187 2.682 1.00 89.88 108 ARG A CA 1
ATOM 889 C C . ARG A 1 108 ? -9.767 6.896 1.888 1.00 89.88 108 ARG A C 1
ATOM 891 O O . ARG A 1 108 ? -9.656 6.668 0.683 1.00 89.88 108 ARG A O 1
ATOM 898 N N . LEU A 1 109 ? -8.914 7.664 2.563 1.00 93.06 109 LEU A N 1
ATOM 899 C CA . LEU A 1 109 ? -7.729 8.282 1.965 1.00 93.06 109 LEU A CA 1
ATOM 900 C C . LEU A 1 109 ? -6.814 7.222 1.326 1.00 93.06 109 LEU A C 1
ATOM 902 O O . LEU A 1 109 ? -6.411 7.350 0.170 1.00 93.06 109 LEU A O 1
ATOM 906 N N . TYR A 1 110 ? -6.539 6.119 2.027 1.00 94.31 110 TYR A N 1
ATOM 907 C CA . TYR A 1 110 ? -5.721 5.032 1.489 1.00 94.31 110 TYR A CA 1
ATOM 908 C C . TYR A 1 110 ? -6.330 4.352 0.259 1.00 94.31 110 TYR A C 1
ATOM 910 O O . TYR A 1 110 ? -5.578 3.886 -0.598 1.00 94.31 110 TYR A O 1
ATOM 918 N N . ASN A 1 111 ? -7.655 4.334 0.103 1.00 90.19 111 ASN A N 1
ATOM 919 C CA . ASN A 1 111 ? -8.286 3.843 -1.125 1.00 90.19 111 ASN A CA 1
ATOM 920 C C . ASN A 1 111 ? -7.979 4.749 -2.325 1.00 90.19 111 ASN A C 1
ATOM 922 O O . ASN A 1 111 ? -7.632 4.250 -3.395 1.00 90.19 111 ASN A O 1
ATOM 926 N N . GLN A 1 112 ? -8.016 6.068 -2.138 1.00 90.19 112 GLN A N 1
ATOM 927 C CA . GLN A 1 112 ? -7.631 7.024 -3.180 1.00 90.19 112 GLN A CA 1
ATOM 928 C C . GLN A 1 112 ? -6.130 6.942 -3.488 1.00 90.19 112 GLN A C 1
ATOM 930 O O . GLN A 1 112 ? -5.728 6.883 -4.651 1.00 90.19 112 GLN A O 1
ATOM 935 N N . MET A 1 113 ? -5.292 6.858 -2.450 1.00 93.62 113 MET A N 1
ATOM 936 C CA . MET A 1 113 ? -3.849 6.681 -2.611 1.00 93.62 113 MET A CA 1
ATOM 937 C C . MET A 1 113 ? -3.520 5.377 -3.344 1.00 93.62 113 MET A C 1
ATOM 939 O O . MET A 1 113 ? -2.620 5.363 -4.177 1.00 93.62 113 MET A O 1
ATOM 943 N N . TRP A 1 114 ? -4.230 4.281 -3.084 1.00 94.94 114 TRP A N 1
ATOM 944 C CA . TRP A 1 114 ? -4.026 3.026 -3.810 1.00 94.94 114 TRP A CA 1
ATOM 945 C C . TRP A 1 114 ? -4.207 3.201 -5.317 1.00 94.94 114 TRP A C 1
ATOM 947 O O . TRP A 1 114 ? -3.335 2.782 -6.074 1.00 94.94 114 TRP A O 1
ATOM 957 N N . LEU A 1 115 ? -5.275 3.888 -5.743 1.00 93.94 115 LEU A N 1
ATOM 958 C CA . LEU A 1 115 ? -5.506 4.197 -7.158 1.00 93.94 115 LEU A CA 1
ATOM 959 C C . LEU A 1 115 ? -4.345 5.023 -7.711 1.00 93.94 115 LEU A C 1
ATOM 961 O O . LEU A 1 115 ? -3.735 4.657 -8.714 1.00 93.94 115 LEU A O 1
ATOM 965 N N . TYR A 1 116 ? -3.998 6.104 -7.013 1.00 94.00 116 TYR A N 1
ATOM 966 C CA . TYR A 1 116 ? -2.969 7.036 -7.456 1.00 94.00 116 TYR A CA 1
ATOM 967 C C . TYR A 1 116 ? -1.600 6.354 -7.604 1.00 94.00 116 TYR A C 1
ATOM 969 O O . TYR A 1 116 ? -0.968 6.409 -8.660 1.00 94.00 116 TYR A O 1
ATOM 977 N N . TYR A 1 117 ? -1.145 5.654 -6.564 1.00 94.19 117 TYR A N 1
ATOM 978 C CA . TYR A 1 11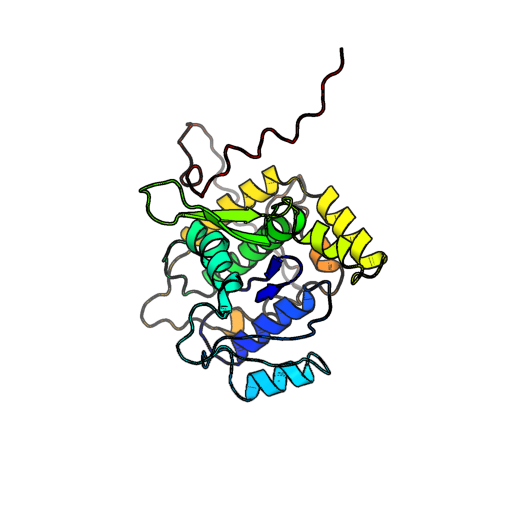7 ? 0.205 5.098 -6.536 1.00 94.19 117 TYR A CA 1
ATOM 979 C C . TYR A 1 117 ? 0.379 3.845 -7.371 1.00 94.19 117 TYR A C 1
ATOM 981 O O . TYR A 1 117 ? 1.476 3.631 -7.884 1.00 94.19 117 TYR A O 1
ATOM 989 N N . ASN A 1 118 ? -0.655 3.015 -7.487 1.00 96.12 118 ASN A N 1
ATOM 990 C CA . ASN A 1 118 ? -0.531 1.779 -8.243 1.00 96.12 118 ASN A CA 1
ATOM 991 C C . ASN A 1 118 ? -0.761 2.013 -9.740 1.00 96.12 118 ASN A C 1
ATOM 993 O O . ASN A 1 118 ? -0.041 1.419 -10.540 1.00 96.12 118 ASN A O 1
ATOM 997 N N . LEU A 1 119 ? -1.692 2.899 -10.123 1.00 95.31 119 LEU A N 1
ATOM 998 C CA . LEU A 1 119 ? -2.077 3.085 -11.529 1.00 95.31 119 LEU A CA 1
ATOM 999 C C . LEU A 1 119 ? -1.375 4.252 -12.231 1.00 95.31 119 LEU A C 1
ATOM 1001 O O . LEU A 1 119 ? -1.222 4.199 -13.450 1.00 95.31 119 LEU A O 1
ATOM 1005 N N . PHE A 1 120 ? -0.959 5.290 -11.494 1.00 94.69 120 PHE A N 1
ATOM 1006 C CA . PHE A 1 120 ? -0.496 6.544 -12.103 1.00 94.69 120 PHE A CA 1
ATOM 1007 C C . PHE A 1 120 ? 0.915 6.960 -11.715 1.00 94.69 120 PHE A C 1
ATOM 1009 O O . PHE A 1 120 ? 1.548 7.665 -12.492 1.00 94.69 120 PHE A O 1
ATOM 1016 N N . GLN A 1 121 ? 1.430 6.544 -10.555 1.00 92.62 121 GLN A N 1
ATOM 1017 C CA . GLN A 1 121 ? 2.739 6.988 -10.077 1.00 92.62 121 GLN A CA 1
ATOM 1018 C C . GLN A 1 121 ? 3.875 6.075 -10.567 1.00 92.62 121 GLN A C 1
ATOM 1020 O O . GLN A 1 121 ? 4.005 4.949 -10.075 1.00 92.62 121 GLN A O 1
ATOM 1025 N N . PRO A 1 122 ? 4.773 6.535 -11.462 1.00 92.94 122 PRO A N 1
ATOM 1026 C CA . PRO A 1 122 ? 5.918 5.738 -11.867 1.00 92.94 122 PRO A CA 1
ATOM 1027 C C . PRO A 1 122 ? 6.903 5.557 -10.712 1.00 92.94 122 PRO A C 1
ATOM 1029 O O . PRO A 1 122 ? 7.122 6.465 -9.902 1.00 92.94 122 PRO A O 1
ATOM 1032 N N . VAL A 1 123 ? 7.526 4.382 -10.661 1.00 86.94 123 VAL A N 1
ATOM 1033 C CA . VAL A 1 123 ? 8.607 4.050 -9.732 1.00 86.94 123 VAL A CA 1
ATOM 1034 C C . VAL A 1 123 ? 9.817 3.539 -10.505 1.00 86.94 123 VAL A C 1
ATOM 1036 O O . VAL A 1 123 ? 9.684 2.829 -11.505 1.00 86.94 123 VAL A O 1
ATOM 1039 N N . MET A 1 124 ? 11.001 3.876 -10.003 1.00 87.81 124 MET A N 1
ATOM 1040 C CA . MET A 1 124 ? 12.272 3.340 -10.478 1.00 87.81 124 MET A CA 1
ATOM 1041 C C . MET A 1 124 ? 12.844 2.354 -9.457 1.00 87.81 124 MET A C 1
ATOM 1043 O O . MET A 1 124 ? 12.739 2.548 -8.241 1.00 87.81 124 MET A O 1
ATOM 1047 N N . ARG A 1 125 ? 13.481 1.295 -9.944 1.00 85.31 125 ARG A N 1
ATOM 1048 C CA . ARG A 1 125 ? 14.222 0.303 -9.170 1.00 85.31 125 ARG A CA 1
ATOM 1049 C C . ARG A 1 125 ? 15.712 0.510 -9.387 1.00 85.31 125 ARG A C 1
ATOM 1051 O O . ARG A 1 125 ? 16.182 0.752 -10.491 1.00 85.31 125 ARG A O 1
ATOM 1058 N N . LEU A 1 126 ? 16.469 0.404 -8.301 1.00 88.50 126 LEU A N 1
ATOM 1059 C CA . LEU A 1 126 ? 17.924 0.416 -8.362 1.00 88.50 126 LEU A CA 1
ATOM 1060 C C . LEU A 1 126 ? 18.417 -0.890 -8.999 1.00 88.50 126 LEU A C 1
ATOM 1062 O O . LEU A 1 126 ? 18.232 -1.953 -8.409 1.00 88.50 126 LEU A O 1
ATOM 1066 N N . CYS A 1 127 ? 19.072 -0.797 -10.154 1.00 89.31 127 CYS A N 1
ATOM 1067 C CA . CYS A 1 127 ? 19.614 -1.940 -10.892 1.00 89.31 127 CYS A CA 1
ATOM 1068 C C . CYS A 1 127 ? 21.070 -2.236 -10.544 1.00 89.31 127 CYS A C 1
ATOM 1070 O O . CYS A 1 127 ? 21.471 -3.393 -10.514 1.00 89.31 127 CYS A O 1
ATOM 1072 N N . ALA A 1 128 ? 21.880 -1.197 -10.327 1.00 90.38 128 ALA A N 1
ATOM 1073 C CA . ALA A 1 128 ? 23.302 -1.362 -10.051 1.00 90.38 128 ALA A CA 1
ATOM 1074 C C . ALA A 1 128 ? 23.849 -0.238 -9.168 1.00 90.38 128 ALA A C 1
ATOM 1076 O O . ALA A 1 128 ? 23.365 0.898 -9.191 1.00 90.38 128 ALA A O 1
ATOM 1077 N N . LYS A 1 129 ? 24.898 -0.571 -8.417 1.00 91.88 129 LYS A N 1
ATOM 1078 C CA . LYS A 1 129 ? 25.765 0.370 -7.708 1.00 91.88 129 LYS A CA 1
ATOM 1079 C C . LYS A 1 129 ? 27.177 0.167 -8.246 1.00 91.88 129 LYS A C 1
ATOM 1081 O O . LYS A 1 129 ? 27.664 -0.957 -8.214 1.00 91.88 129 LYS A O 1
ATOM 1086 N N . GLN A 1 130 ? 27.798 1.221 -8.754 1.00 91.25 130 GLN A N 1
ATOM 1087 C CA . GLN A 1 130 ? 29.156 1.182 -9.291 1.00 91.25 130 GLN A CA 1
ATOM 1088 C C . GLN A 1 130 ? 30.033 2.146 -8.487 1.00 91.25 130 GLN A C 1
ATOM 1090 O O . GLN A 1 130 ? 29.647 3.312 -8.348 1.00 91.25 130 GLN A O 1
ATOM 1095 N N . PRO A 1 131 ? 31.165 1.689 -7.925 1.00 89.88 131 PRO A N 1
ATOM 1096 C CA . PRO A 1 131 ? 32.153 2.595 -7.366 1.00 89.88 131 PRO A CA 1
ATOM 1097 C C . PRO A 1 131 ? 32.799 3.379 -8.511 1.00 89.88 131 PRO A C 1
ATOM 1099 O O . PRO A 1 131 ? 33.193 2.803 -9.522 1.00 89.88 131 PRO A O 1
ATOM 1102 N N . VAL A 1 132 ? 32.864 4.693 -8.359 1.00 88.19 132 VAL A N 1
ATOM 1103 C CA . VAL A 1 132 ? 33.575 5.601 -9.254 1.00 88.19 132 VAL A CA 1
ATOM 1104 C C . VAL A 1 132 ? 34.735 6.169 -8.452 1.00 88.19 132 VAL A C 1
ATOM 1106 O O . VAL A 1 132 ? 34.528 6.689 -7.352 1.00 88.19 132 VAL A O 1
ATOM 1109 N N . MET A 1 133 ? 35.940 5.997 -8.987 1.00 84.19 133 MET A N 1
ATOM 1110 C CA . MET A 1 133 ? 37.169 6.568 -8.452 1.00 84.19 133 MET A CA 1
ATOM 1111 C C . MET A 1 133 ? 37.671 7.584 -9.470 1.00 84.19 133 MET A C 1
ATOM 1113 O O . MET A 1 133 ? 37.806 7.249 -10.645 1.00 84.19 133 MET A O 1
ATOM 1117 N N . GLU A 1 134 ? 37.913 8.802 -9.015 1.00 83.44 134 GLU A N 1
ATOM 1118 C CA . GLU A 1 134 ? 38.648 9.825 -9.756 1.00 83.44 134 GLU A CA 1
ATOM 1119 C C . GLU A 1 134 ? 39.975 10.024 -9.015 1.00 83.44 134 GLU A C 1
ATOM 1121 O O . GLU A 1 134 ? 40.004 9.913 -7.786 1.00 83.44 134 GLU A O 1
ATOM 1126 N N . ASP A 1 135 ? 41.081 10.210 -9.741 1.00 80.88 135 ASP A N 1
ATOM 1127 C CA . ASP A 1 135 ? 42.424 10.229 -9.148 1.00 80.88 135 ASP A CA 1
ATOM 1128 C C . ASP A 1 135 ? 42.517 11.267 -8.018 1.00 80.88 135 ASP A C 1
ATOM 1130 O O . ASP A 1 135 ? 42.335 12.465 -8.224 1.00 80.88 135 ASP A O 1
ATOM 1134 N N . GLY A 1 136 ? 42.792 10.786 -6.802 1.00 78.50 136 GLY A N 1
ATOM 1135 C CA . GLY A 1 136 ? 42.879 11.610 -5.592 1.00 78.50 136 GLY A CA 1
ATOM 1136 C C . GLY A 1 136 ? 41.553 11.866 -4.861 1.00 78.50 136 GLY A C 1
ATOM 1137 O O . GLY A 1 136 ? 41.580 12.454 -3.780 1.00 78.50 136 GLY A O 1
ATOM 1138 N N . GLU A 1 137 ? 40.407 11.408 -5.375 1.00 80.75 137 GLU A N 1
ATOM 1139 C CA . GLU A 1 137 ? 39.103 11.556 -4.717 1.00 80.75 137 GLU A CA 1
ATOM 1140 C C . GLU A 1 137 ? 38.668 10.318 -3.910 1.00 80.75 137 GLU A C 1
ATOM 1142 O O . GLU A 1 137 ? 39.061 9.176 -4.155 1.00 80.75 137 GLU A O 1
ATOM 1147 N N . GLN A 1 138 ? 37.777 10.543 -2.937 1.00 81.62 138 GLN A N 1
ATOM 1148 C CA . GLN A 1 138 ? 37.090 9.465 -2.226 1.00 81.62 138 GLN A CA 1
ATOM 1149 C C . GLN A 1 138 ? 36.145 8.697 -3.159 1.00 81.62 138 GLN A C 1
ATOM 1151 O O . GLN A 1 138 ? 35.432 9.292 -3.966 1.00 81.62 138 GLN A O 1
ATOM 1156 N N . VAL A 1 139 ? 36.068 7.373 -2.983 1.00 86.62 139 VAL A N 1
ATOM 1157 C CA . VAL A 1 139 ? 35.184 6.499 -3.769 1.00 86.62 139 VAL A CA 1
ATOM 1158 C C . VAL A 1 139 ? 33.726 6.954 -3.653 1.00 86.62 139 VAL A C 1
ATOM 1160 O O . VAL A 1 139 ? 33.118 6.883 -2.581 1.00 86.62 139 VAL A O 1
ATOM 1163 N N . ARG A 1 140 ? 33.124 7.358 -4.777 1.00 87.62 140 ARG A N 1
ATOM 1164 C CA . ARG A 1 140 ? 31.697 7.706 -4.858 1.00 87.62 140 ARG A CA 1
ATOM 1165 C C . ARG A 1 140 ? 30.899 6.529 -5.410 1.00 87.62 140 ARG A C 1
ATOM 1167 O O . ARG A 1 140 ? 31.340 5.826 -6.312 1.00 87.62 140 ARG A O 1
ATOM 1174 N N . ILE A 1 141 ? 29.686 6.307 -4.901 1.00 90.06 141 ILE A N 1
ATOM 1175 C CA . ILE A 1 141 ? 28.795 5.255 -5.418 1.00 90.06 141 ILE A CA 1
ATOM 1176 C C . ILE A 1 141 ? 27.815 5.847 -6.430 1.00 90.06 141 ILE A C 1
ATOM 1178 O O . ILE A 1 141 ? 26.831 6.493 -6.053 1.00 90.06 141 ILE A O 1
ATOM 1182 N N . ARG A 1 142 ? 28.022 5.550 -7.717 1.00 90.19 142 ARG A N 1
ATOM 1183 C CA . ARG A 1 142 ? 27.062 5.852 -8.783 1.00 90.19 142 ARG A CA 1
ATOM 1184 C C . ARG A 1 142 ? 25.954 4.801 -8.796 1.00 90.19 142 ARG A C 1
ATOM 1186 O O . ARG A 1 142 ? 26.206 3.598 -8.836 1.00 90.19 142 ARG A O 1
ATOM 1193 N N . ARG A 1 143 ? 24.701 5.256 -8.746 1.00 92.62 143 ARG A N 1
ATOM 1194 C CA . ARG A 1 143 ? 23.502 4.404 -8.763 1.00 92.62 143 ARG A CA 1
ATOM 1195 C C . ARG A 1 143 ? 22.871 4.438 -10.150 1.00 92.62 143 ARG A C 1
ATOM 1197 O O . ARG A 1 143 ? 22.609 5.521 -10.665 1.00 92.62 143 ARG A O 1
ATOM 1204 N N . ARG A 1 144 ? 22.613 3.267 -10.734 1.00 92.31 144 ARG A N 1
ATOM 1205 C CA . ARG A 1 144 ? 21.863 3.126 -11.990 1.00 92.31 144 ARG A CA 1
ATOM 1206 C C . ARG A 1 144 ? 20.469 2.596 -11.691 1.00 92.31 144 ARG A C 1
ATOM 1208 O O . ARG A 1 144 ? 20.340 1.563 -11.030 1.00 92.31 144 ARG A O 1
ATOM 1215 N N . TYR A 1 145 ? 19.463 3.290 -12.197 1.00 91.12 145 TYR A N 1
ATOM 1216 C CA . TYR A 1 145 ? 18.056 2.933 -12.057 1.00 91.12 145 TYR A CA 1
ATOM 1217 C C . TYR A 1 145 ? 17.495 2.403 -13.380 1.00 91.12 145 TYR A C 1
ATOM 1219 O 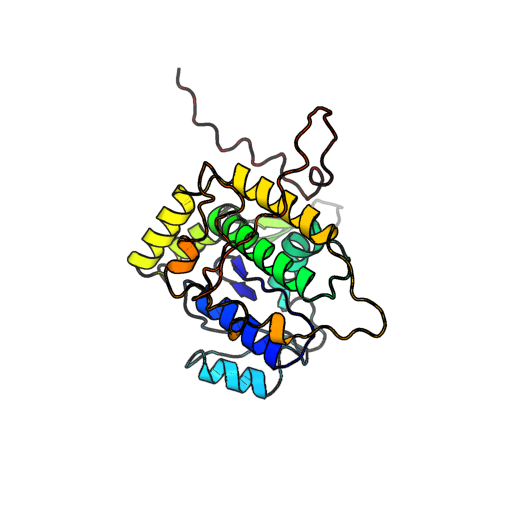O . TYR A 1 145 ? 18.082 2.658 -14.433 1.00 91.12 145 TYR A O 1
ATOM 1227 N N . ASP A 1 146 ? 16.407 1.638 -13.314 1.00 92.12 146 ASP A N 1
ATOM 1228 C CA . ASP A 1 146 ? 15.643 1.246 -14.500 1.00 92.12 146 ASP A CA 1
ATOM 1229 C C . ASP A 1 146 ? 14.738 2.378 -15.004 1.00 92.12 146 ASP A C 1
ATOM 1231 O O . ASP A 1 146 ? 14.707 3.486 -14.464 1.00 92.12 146 ASP A O 1
ATOM 1235 N N . GLU A 1 147 ? 14.003 2.076 -16.070 1.00 91.69 147 GLU A N 1
ATOM 1236 C CA . GLU A 1 147 ? 12.970 2.946 -16.606 1.00 91.69 147 GLU A CA 1
ATOM 1237 C C . GLU A 1 147 ? 11.831 3.144 -15.595 1.00 91.69 147 GLU A C 1
ATOM 1239 O O . GLU A 1 147 ? 11.344 2.199 -14.962 1.00 91.69 147 GLU A O 1
ATOM 1244 N N . ALA A 1 148 ? 11.379 4.391 -15.471 1.00 92.69 148 ALA A N 1
ATOM 1245 C CA . ALA A 1 148 ? 10.243 4.736 -14.639 1.00 92.69 148 ALA A CA 1
ATOM 1246 C C . ALA A 1 148 ? 8.964 4.099 -15.203 1.00 92.69 148 ALA A C 1
ATOM 1248 O O . ALA A 1 148 ? 8.528 4.420 -16.303 1.00 92.69 148 ALA A O 1
ATOM 1249 N N . ARG A 1 149 ? 8.347 3.202 -14.429 1.00 95.06 149 ARG A N 1
ATOM 1250 C CA . ARG A 1 149 ? 7.091 2.523 -14.789 1.00 95.06 149 ARG A CA 1
ATOM 1251 C C . ARG A 1 149 ? 6.172 2.458 -13.584 1.00 95.06 149 ARG A C 1
ATOM 1253 O O . ARG A 1 149 ? 6.665 2.309 -12.460 1.00 95.06 149 ARG A O 1
ATOM 1260 N N . THR A 1 150 ? 4.863 2.568 -13.794 1.00 96.19 150 THR A N 1
ATOM 1261 C CA . THR A 1 150 ? 3.892 2.417 -12.698 1.00 96.19 150 THR A CA 1
ATOM 1262 C C . THR A 1 150 ? 3.919 0.978 -12.167 1.00 96.19 150 THR A C 1
ATOM 1264 O O . THR A 1 150 ? 4.290 0.054 -12.905 1.00 96.19 150 THR A O 1
ATOM 1267 N N . PRO A 1 151 ? 3.539 0.739 -10.898 1.00 96.62 151 PRO A N 1
ATOM 1268 C CA . PRO A 1 151 ? 3.341 -0.617 -10.403 1.00 96.62 151 PRO A CA 1
ATOM 1269 C C . PRO A 1 151 ? 2.390 -1.436 -11.274 1.00 96.62 151 PRO A C 1
ATOM 1271 O O . PRO A 1 151 ? 2.649 -2.614 -11.506 1.00 96.62 151 PRO A O 1
ATOM 1274 N N . PHE A 1 152 ? 1.343 -0.809 -11.811 1.00 97.06 152 PHE A N 1
ATOM 1275 C CA . PHE A 1 152 ? 0.417 -1.453 -12.730 1.00 97.06 152 PHE A CA 1
ATOM 1276 C C . PHE A 1 152 ? 1.073 -1.881 -14.048 1.00 97.06 152 PHE A C 1
ATOM 1278 O O . PHE A 1 152 ? 0.940 -3.039 -14.434 1.00 97.06 152 PHE A O 1
ATOM 1285 N N . ASP A 1 153 ? 1.859 -1.020 -14.700 1.00 96.62 153 ASP A N 1
ATOM 1286 C CA . ASP A 1 153 ? 2.548 -1.400 -15.944 1.00 96.62 153 ASP A CA 1
ATOM 1287 C C . ASP A 1 153 ? 3.564 -2.528 -15.699 1.00 96.62 153 ASP A C 1
ATOM 1289 O O . ASP A 1 153 ? 3.698 -3.452 -16.506 1.00 96.62 153 ASP A O 1
ATOM 1293 N N . ARG A 1 154 ? 4.259 -2.498 -14.552 1.00 96.12 154 ARG A N 1
ATOM 1294 C CA . ARG A 1 154 ? 5.155 -3.588 -14.134 1.00 96.12 154 ARG A CA 1
ATOM 1295 C C . ARG A 1 154 ? 4.387 -4.881 -13.891 1.00 96.12 154 ARG A C 1
ATOM 1297 O O . ARG A 1 154 ? 4.863 -5.937 -14.291 1.00 96.12 154 ARG A O 1
ATOM 1304 N N . LEU A 1 155 ? 3.215 -4.802 -13.264 1.00 96.12 155 LEU A N 1
ATOM 1305 C CA . LEU A 1 155 ? 2.341 -5.944 -13.024 1.00 96.12 155 LEU A CA 1
ATOM 1306 C C . LEU A 1 155 ? 1.844 -6.557 -14.338 1.00 96.12 155 LEU A C 1
ATOM 1308 O O . LEU A 1 155 ? 1.961 -7.770 -14.510 1.00 96.12 155 LEU A O 1
ATOM 1312 N N . CYS A 1 156 ? 1.393 -5.741 -15.292 1.00 95.94 156 CYS A N 1
ATOM 1313 C CA . CYS A 1 156 ? 1.030 -6.196 -16.635 1.00 95.94 156 CYS A CA 1
ATOM 1314 C C . CYS A 1 156 ? 2.188 -6.935 -17.319 1.00 95.94 156 CYS A C 1
ATOM 1316 O O . CYS A 1 156 ? 1.971 -7.986 -17.917 1.00 95.94 156 CYS A O 1
ATOM 1318 N N . ALA A 1 157 ? 3.425 -6.451 -17.164 1.00 95.44 157 ALA A N 1
ATOM 1319 C CA . ALA A 1 157 ? 4.612 -7.097 -17.727 1.00 95.44 157 ALA A CA 1
ATOM 1320 C C . ALA A 1 157 ? 4.954 -8.464 -17.096 1.00 95.44 157 ALA A C 1
ATOM 1322 O O . ALA A 1 157 ? 5.701 -9.234 -17.695 1.00 95.44 157 ALA A O 1
ATOM 1323 N N . THR A 1 158 ? 4.421 -8.795 -15.911 1.00 94.69 158 THR A N 1
ATOM 1324 C CA . THR A 1 158 ? 4.636 -10.118 -15.289 1.00 94.69 158 THR A CA 1
ATOM 1325 C C . THR A 1 158 ? 3.777 -11.229 -15.893 1.00 94.69 158 THR A C 1
ATOM 1327 O O . THR A 1 158 ? 4.049 -12.400 -15.633 1.00 94.69 158 THR A O 1
ATOM 1330 N N . ASN A 1 159 ? 2.731 -10.884 -16.655 1.00 93.06 159 ASN A N 1
ATOM 1331 C CA . ASN A 1 159 ? 1.727 -11.816 -17.183 1.00 93.06 159 ASN A CA 1
ATOM 1332 C C . ASN A 1 159 ? 1.037 -12.692 -16.114 1.00 93.06 159 ASN A C 1
ATOM 1334 O O . ASN A 1 159 ? 0.496 -13.746 -16.436 1.00 93.06 159 ASN A O 1
ATOM 1338 N N . VAL A 1 160 ? 1.044 -12.275 -14.839 1.00 92.94 160 VAL A N 1
ATOM 1339 C CA . VAL A 1 160 ? 0.362 -13.003 -13.752 1.00 92.94 160 VAL A CA 1
ATOM 1340 C C . VAL A 1 160 ? -1.148 -12.744 -13.723 1.00 92.94 160 VAL A C 1
ATOM 1342 O O . VAL A 1 160 ? -1.895 -13.523 -13.137 1.00 92.94 160 VAL A O 1
ATOM 1345 N N . LEU A 1 161 ? -1.591 -11.638 -14.325 1.00 90.94 161 LEU A N 1
ATOM 1346 C CA . LEU A 1 161 ? -2.995 -11.247 -14.369 1.00 90.94 161 LEU A CA 1
ATOM 1347 C C . LEU A 1 161 ? -3.758 -12.069 -15.401 1.00 90.94 161 LEU A C 1
ATOM 1349 O O . LEU A 1 161 ? -3.300 -12.237 -16.533 1.00 90.94 161 LEU A O 1
ATOM 1353 N N . LEU A 1 162 ? -4.973 -12.485 -15.045 1.00 90.06 162 LEU A N 1
ATOM 1354 C CA . LEU A 1 162 ? -5.926 -12.973 -16.035 1.00 90.06 162 LEU A CA 1
ATOM 1355 C C . LEU A 1 162 ? -6.286 -11.837 -17.011 1.00 90.06 162 LEU A C 1
ATOM 1357 O O . LEU A 1 162 ? -6.361 -10.677 -16.587 1.00 90.06 162 LEU A O 1
ATOM 1361 N N . PRO A 1 163 ? -6.581 -12.135 -18.293 1.00 91.50 163 PRO A N 1
ATOM 1362 C CA . PRO A 1 163 ? -6.953 -11.109 -19.270 1.00 91.50 163 PRO A CA 1
ATOM 1363 C C . PRO A 1 163 ? -8.101 -10.210 -18.793 1.00 91.50 163 PRO A C 1
ATOM 1365 O O . PRO A 1 163 ? -8.036 -8.994 -18.931 1.00 91.50 163 PRO A O 1
ATOM 1368 N N . THR A 1 164 ? -9.108 -10.795 -18.141 1.00 89.00 164 THR A N 1
ATOM 1369 C CA . THR A 1 164 ? -10.257 -10.067 -17.584 1.00 89.00 164 THR A CA 1
ATOM 1370 C C . THR A 1 164 ? -9.857 -9.084 -16.482 1.00 89.00 164 THR A C 1
ATOM 1372 O O . THR A 1 164 ? -10.309 -7.942 -16.501 1.00 89.00 164 THR A O 1
ATOM 1375 N N . GLN A 1 165 ? -8.981 -9.492 -15.558 1.00 88.31 165 GLN A N 1
ATOM 1376 C CA . GLN A 1 165 ? -8.476 -8.636 -14.476 1.00 88.31 165 GLN A CA 1
ATOM 1377 C C . GLN A 1 165 ? -7.644 -7.477 -15.023 1.00 88.31 165 GLN A C 1
ATOM 1379 O O . GLN A 1 165 ? -7.772 -6.340 -14.570 1.00 88.31 165 GLN A O 1
ATOM 1384 N N . ARG A 1 166 ? -6.805 -7.753 -16.028 1.00 92.44 166 ARG A N 1
ATOM 1385 C CA . ARG A 1 166 ? -6.023 -6.720 -16.706 1.00 92.44 166 ARG A CA 1
ATOM 1386 C C . ARG A 1 166 ? -6.935 -5.682 -17.357 1.00 92.44 166 ARG A C 1
ATOM 1388 O O . ARG A 1 166 ? -6.789 -4.501 -17.060 1.00 92.44 166 ARG A O 1
ATOM 1395 N N . THR A 1 167 ? -7.900 -6.114 -18.170 1.00 92.38 167 THR A N 1
ATOM 1396 C CA . THR A 1 167 ? -8.848 -5.206 -18.833 1.00 92.38 167 THR A CA 1
ATOM 1397 C C . THR A 1 167 ? -9.637 -4.367 -17.827 1.00 92.38 167 THR A C 1
ATOM 1399 O O . THR A 1 167 ? -9.859 -3.183 -18.058 1.00 92.38 167 THR A O 1
ATOM 1402 N N . GLN A 1 168 ? -10.029 -4.937 -16.687 1.00 88.69 168 GLN A N 1
ATOM 1403 C CA . GLN A 1 168 ? -10.718 -4.194 -15.626 1.00 88.69 168 GLN A CA 1
ATOM 1404 C C . GLN A 1 168 ? -9.850 -3.078 -15.032 1.00 88.69 168 GLN A C 1
ATOM 1406 O O . GLN A 1 168 ? -10.330 -1.961 -14.846 1.00 88.69 168 GLN A O 1
ATOM 1411 N N . LEU A 1 169 ? -8.573 -3.355 -14.755 1.00 90.12 169 LEU A N 1
ATOM 1412 C CA . LEU A 1 169 ? -7.640 -2.352 -14.237 1.00 90.12 169 LEU A CA 1
ATOM 1413 C C . LEU A 1 169 ? -7.287 -1.285 -15.285 1.00 90.12 169 LEU A C 1
ATOM 1415 O O . LEU A 1 169 ? -7.149 -0.117 -14.928 1.00 90.12 169 LEU A O 1
ATOM 1419 N N . GLU A 1 170 ? -7.193 -1.658 -16.566 1.00 94.06 170 GLU A N 1
ATOM 1420 C CA . GLU A 1 170 ? -7.032 -0.709 -17.680 1.00 94.06 170 GLU A CA 1
ATOM 1421 C C . GLU A 1 170 ? -8.238 0.238 -17.752 1.00 94.06 170 GLU A C 1
ATOM 1423 O O . GLU A 1 170 ? -8.072 1.451 -17.653 1.00 94.06 170 GLU A O 1
ATOM 1428 N N . GLN A 1 171 ? -9.460 -0.304 -17.777 1.00 92.88 171 GLN A N 1
ATOM 1429 C CA . GLN A 1 171 ? -10.690 0.496 -17.784 1.00 92.88 171 GLN A CA 1
ATOM 1430 C C . GLN A 1 171 ? -10.822 1.397 -16.553 1.00 92.88 171 GLN A C 1
ATOM 1432 O O . GLN A 1 171 ? -11.323 2.516 -16.658 1.00 92.88 171 GLN A O 1
ATOM 1437 N N . LEU A 1 172 ? -10.396 0.924 -15.380 1.00 89.44 172 LEU A N 1
ATOM 1438 C CA . LEU A 1 172 ? -10.374 1.740 -14.170 1.00 89.44 172 LEU A CA 1
ATOM 1439 C C . LEU A 1 172 ? -9.411 2.918 -14.318 1.00 89.44 172 LEU A C 1
ATOM 1441 O O . LEU A 1 172 ? -9.782 4.049 -14.008 1.00 89.44 172 LEU A O 1
ATOM 1445 N N . ARG A 1 173 ? -8.190 2.658 -14.800 1.00 93.00 173 ARG A N 1
ATOM 1446 C CA . ARG A 1 173 ? -7.181 3.693 -15.035 1.00 93.00 173 ARG A CA 1
ATOM 1447 C C . ARG A 1 173 ? -7.690 4.742 -16.025 1.00 93.00 173 ARG A C 1
ATOM 1449 O O . ARG A 1 173 ? -7.548 5.929 -15.755 1.00 93.00 173 ARG A O 1
ATOM 1456 N N . ASP A 1 174 ? -8.335 4.317 -17.106 1.00 92.31 174 ASP A N 1
ATOM 1457 C CA . ASP A 1 174 ? -8.802 5.209 -18.175 1.00 92.31 174 ASP A CA 1
ATOM 1458 C C . ASP A 1 174 ? -9.959 6.128 -17.741 1.00 92.31 174 ASP A C 1
ATOM 1460 O O . ASP A 1 174 ? -10.137 7.215 -18.290 1.00 92.31 174 ASP A O 1
ATOM 1464 N N . ARG A 1 175 ? -10.743 5.725 -16.732 1.00 92.31 175 ARG A N 1
ATOM 1465 C CA . ARG A 1 175 ? -11.870 6.517 -16.200 1.00 92.31 175 ARG A CA 1
ATOM 1466 C C . ARG A 1 175 ? -11.459 7.567 -15.172 1.00 92.31 175 ARG A C 1
ATOM 1468 O O . ARG A 1 175 ? -12.260 8.438 -14.838 1.00 92.31 175 ARG A O 1
ATOM 1475 N N . ILE A 1 176 ? -10.250 7.477 -14.629 1.00 90.31 176 ILE A N 1
ATOM 1476 C CA . ILE A 1 176 ? -9.811 8.333 -13.529 1.00 90.31 176 ILE A CA 1
ATOM 1477 C C . ILE A 1 176 ? -8.999 9.499 -14.081 1.00 90.31 176 ILE A C 1
ATOM 1479 O O . ILE A 1 176 ? -7.976 9.314 -14.732 1.00 90.31 176 ILE A O 1
ATOM 1483 N N . ASN A 1 177 ? -9.400 10.723 -13.731 1.00 91.69 177 ASN A N 1
ATOM 1484 C CA . ASN A 1 177 ? -8.550 11.893 -13.913 1.00 91.69 177 ASN A CA 1
ATOM 1485 C C . ASN A 1 177 ? -7.506 11.946 -12.776 1.00 91.69 177 ASN A C 1
ATOM 1487 O O . ASN A 1 177 ? -7.874 12.225 -11.629 1.00 91.69 177 ASN A O 1
ATOM 1491 N N . PRO A 1 178 ? -6.205 11.732 -13.053 1.00 90.56 178 PRO A N 1
ATOM 1492 C CA . PRO A 1 178 ? -5.187 11.662 -12.007 1.00 90.56 178 PRO A CA 1
ATOM 1493 C C . PRO A 1 178 ? -4.958 12.999 -11.291 1.00 90.56 178 PRO A C 1
ATOM 1495 O O . PRO A 1 178 ? -4.555 13.002 -10.128 1.00 90.56 178 PRO A O 1
ATOM 1498 N N . ARG A 1 179 ? -5.236 14.140 -11.941 1.00 93.06 179 ARG A N 1
ATOM 1499 C CA . ARG A 1 179 ? -5.130 15.463 -11.302 1.00 93.06 179 ARG A CA 1
ATOM 1500 C C . ARG A 1 179 ? -6.249 15.665 -10.288 1.00 93.06 179 ARG A C 1
ATOM 1502 O O . ARG A 1 179 ? -5.974 16.075 -9.166 1.00 93.06 179 ARG A O 1
ATOM 1509 N N . GLN A 1 180 ? -7.479 15.307 -10.660 1.00 92.75 180 GLN A N 1
ATOM 1510 C CA . GLN A 1 180 ? -8.615 15.366 -9.740 1.00 92.75 180 GLN A CA 1
ATOM 1511 C C . GLN A 1 180 ? -8.421 14.404 -8.566 1.00 92.75 180 GLN A C 1
ATOM 1513 O O . GLN A 1 180 ? -8.624 14.787 -7.421 1.00 92.75 180 GLN A O 1
ATOM 1518 N N . LEU A 1 181 ? -7.965 13.175 -8.830 1.00 92.81 181 LEU A N 1
ATOM 1519 C CA . LEU A 1 181 ? -7.671 12.208 -7.772 1.00 92.81 181 LEU A CA 1
ATOM 1520 C C . LEU A 1 181 ? -6.621 12.743 -6.787 1.00 92.81 181 LEU A C 1
ATOM 1522 O O . LEU A 1 181 ? -6.774 12.568 -5.581 1.00 92.81 181 LEU A O 1
ATOM 1526 N N . ARG A 1 182 ? -5.577 13.415 -7.286 1.00 92.19 182 ARG A N 1
ATOM 1527 C CA . ARG A 1 182 ? -4.564 14.046 -6.435 1.00 92.19 182 ARG A CA 1
ATOM 1528 C C . ARG A 1 182 ? -5.151 15.163 -5.570 1.00 92.19 182 ARG A C 1
ATOM 1530 O O . ARG A 1 182 ? -4.822 15.214 -4.392 1.00 92.19 182 ARG A O 1
ATOM 1537 N N . GLN A 1 183 ? -6.018 16.013 -6.121 1.00 93.56 183 GLN A N 1
ATOM 1538 C CA . GLN A 1 183 ? -6.696 17.042 -5.328 1.00 93.56 183 GLN A CA 1
ATOM 1539 C C . GLN A 1 183 ? -7.561 16.411 -4.232 1.00 93.56 183 GLN A C 1
ATOM 1541 O O . GLN A 1 183 ? -7.420 16.765 -3.068 1.00 93.56 183 GLN A O 1
ATOM 1546 N N . ASN A 1 184 ? -8.347 15.390 -4.579 1.00 91.94 184 ASN A N 1
ATOM 1547 C CA . ASN A 1 184 ? -9.190 14.679 -3.620 1.00 91.94 184 ASN A CA 1
ATOM 1548 C C . ASN A 1 184 ? -8.377 14.057 -2.468 1.00 91.94 184 ASN A C 1
ATOM 1550 O O . ASN A 1 184 ? -8.867 13.991 -1.346 1.00 91.94 184 ASN A O 1
ATOM 1554 N N . ILE A 1 185 ? -7.148 13.595 -2.739 1.00 92.19 185 ILE A N 1
ATOM 1555 C CA . ILE A 1 185 ? -6.225 13.089 -1.711 1.00 92.19 185 ILE A CA 1
ATOM 1556 C C . ILE A 1 185 ? -5.836 14.206 -0.738 1.00 92.19 185 ILE A C 1
ATOM 1558 O O . ILE A 1 185 ? -5.842 13.973 0.466 1.00 92.19 185 ILE A O 1
ATOM 1562 N N . TYR A 1 186 ? -5.508 15.403 -1.234 1.00 94.69 186 TYR A N 1
ATOM 1563 C CA . TYR A 1 186 ? -5.174 16.540 -0.371 1.00 94.69 186 TYR A CA 1
ATOM 1564 C C . TYR A 1 186 ? -6.375 17.000 0.454 1.00 94.69 186 TYR A C 1
ATOM 1566 O O . TYR A 1 186 ? -6.253 17.136 1.668 1.00 94.69 186 TYR A O 1
ATOM 1574 N N . ASP A 1 187 ? -7.549 17.106 -0.167 1.00 92.19 187 ASP A N 1
ATOM 1575 C CA . ASP A 1 187 ? -8.781 17.467 0.537 1.00 92.19 187 ASP A CA 1
ATOM 1576 C C . ASP A 1 187 ? -9.115 16.442 1.639 1.00 92.19 187 ASP A C 1
ATOM 1578 O O . ASP A 1 187 ? -9.521 16.805 2.742 1.00 92.19 187 ASP A O 1
ATOM 1582 N N . ALA A 1 188 ? -8.907 15.146 1.374 1.00 91.62 188 ALA A N 1
ATOM 1583 C CA . ALA A 1 188 ? -9.119 14.082 2.354 1.00 91.62 188 ALA A CA 1
ATOM 1584 C C . ALA A 1 188 ? -8.110 14.124 3.515 1.00 91.62 188 ALA A C 1
ATOM 1586 O O . ALA A 1 188 ? -8.458 13.750 4.635 1.00 91.62 188 ALA A O 1
ATOM 1587 N N . ILE A 1 189 ? -6.877 14.581 3.275 1.00 94.62 189 ILE A N 1
ATOM 1588 C CA . ILE A 1 189 ? -5.878 14.796 4.331 1.00 94.62 189 ILE A CA 1
ATOM 1589 C C . ILE A 1 189 ? -6.290 15.967 5.222 1.00 94.62 189 ILE A C 1
ATOM 1591 O O . ILE A 1 189 ? -6.259 15.839 6.445 1.00 94.62 189 ILE A O 1
ATOM 1595 N N . ASP A 1 190 ? -6.734 17.075 4.630 1.00 93.75 190 ASP A N 1
ATOM 1596 C CA . ASP A 1 190 ? -7.205 18.233 5.392 1.00 93.75 190 ASP A CA 1
ATOM 1597 C C . ASP A 1 190 ? -8.424 17.859 6.255 1.00 93.75 190 ASP A C 1
ATOM 1599 O O . ASP A 1 190 ? -8.473 18.175 7.444 1.00 93.75 190 ASP A O 1
ATOM 1603 N N . GLN A 1 191 ? -9.371 17.098 5.693 1.00 92.50 191 GLN A N 1
ATOM 1604 C CA . GLN A 1 191 ? -10.519 16.563 6.434 1.00 92.50 191 GLN A CA 1
ATOM 1605 C C . GLN A 1 191 ? -10.101 15.623 7.568 1.00 92.50 191 GLN A C 1
ATOM 1607 O O . GLN A 1 191 ? -10.664 15.697 8.658 1.00 92.50 191 GLN A O 1
ATOM 1612 N N . LEU A 1 192 ? -9.120 14.747 7.332 1.00 94.12 192 LEU A N 1
ATOM 1613 C CA . LEU A 1 192 ? -8.595 13.842 8.354 1.00 94.12 192 LEU A CA 1
ATOM 1614 C C . LEU A 1 192 ? -8.013 14.620 9.539 1.00 94.12 192 LEU A C 1
ATOM 1616 O O . LEU A 1 192 ? -8.290 14.266 10.684 1.00 94.12 192 LEU A O 1
ATOM 1620 N N . PHE A 1 193 ? -7.245 15.680 9.277 1.00 94.25 193 PHE A N 1
ATOM 1621 C CA . PHE A 1 193 ? -6.648 16.508 10.327 1.00 94.25 193 PHE A CA 1
ATOM 1622 C C . PHE A 1 193 ? -7.643 17.420 11.046 1.00 94.25 193 PHE A C 1
ATOM 1624 O O . PHE A 1 193 ? -7.365 17.860 12.158 1.00 94.25 193 PHE A O 1
ATOM 1631 N N . ALA A 1 194 ? -8.809 17.677 10.455 1.00 94.81 194 ALA A N 1
ATOM 1632 C CA . ALA A 1 194 ? -9.893 18.391 11.123 1.00 94.81 194 ALA A CA 1
ATOM 1633 C C . ALA A 1 194 ? -10.667 17.517 12.132 1.00 94.81 194 ALA A C 1
ATOM 1635 O O . ALA A 1 194 ? -11.444 18.048 12.927 1.00 94.81 194 ALA A O 1
ATOM 1636 N N . LEU A 1 195 ? -10.490 16.188 12.110 1.00 94.56 195 LEU A N 1
ATOM 1637 C CA . LEU A 1 195 ? -11.180 15.283 13.032 1.00 94.56 195 LEU A CA 1
ATOM 1638 C C . LEU A 1 195 ? -10.597 15.362 14.451 1.00 94.56 195 LEU A C 1
ATOM 1640 O O . LEU A 1 195 ? -9.376 15.407 14.613 1.00 94.56 195 LEU A O 1
ATOM 1644 N N . PRO A 1 196 ? -11.449 15.297 15.491 1.00 94.25 196 PRO A N 1
ATOM 1645 C CA . PRO A 1 196 ? -10.994 15.355 16.872 1.00 94.25 196 PRO A CA 1
ATOM 1646 C C . PRO A 1 196 ? -10.168 14.118 17.252 1.00 94.25 196 PRO A C 1
ATOM 1648 O O . PRO A 1 196 ? -10.440 13.002 16.799 1.00 94.25 196 PRO A O 1
ATOM 1651 N N . CYS A 1 197 ? -9.188 14.327 18.131 1.00 94.25 197 CYS A N 1
ATOM 1652 C CA . CYS A 1 197 ? -8.438 13.254 18.782 1.00 94.25 197 CYS A CA 1
ATOM 1653 C C . CYS A 1 197 ? -9.256 12.589 19.898 1.00 94.25 197 CYS A C 1
ATOM 1655 O O . CYS A 1 197 ? -10.251 13.146 20.384 1.00 94.25 197 CYS A O 1
ATOM 1657 N N . ALA A 1 198 ? -8.797 11.413 20.332 1.00 93.31 198 ALA A N 1
ATOM 1658 C CA . ALA A 1 198 ? -9.425 10.662 21.409 1.00 93.31 198 ALA A CA 1
ATOM 1659 C C . ALA A 1 198 ? -9.462 11.476 22.710 1.00 93.31 198 ALA A C 1
ATOM 1661 O O . ALA A 1 198 ? -8.501 12.156 23.082 1.00 93.31 198 ALA A O 1
ATOM 1662 N N . GLN A 1 199 ? -10.585 11.394 23.421 1.00 93.19 199 GLN A N 1
ATOM 1663 C CA . GLN A 1 199 ? -10.754 12.078 24.700 1.00 93.19 199 GLN A CA 1
ATOM 1664 C C . GLN A 1 199 ? -10.196 11.218 25.844 1.00 93.19 199 GLN A C 1
ATOM 1666 O O . GLN A 1 199 ? -10.511 10.025 25.915 1.00 93.19 199 GLN A O 1
ATOM 1671 N N . PRO A 1 200 ? -9.399 11.781 26.774 1.00 92.62 200 PRO A N 1
ATOM 1672 C CA . PRO A 1 200 ? -8.911 11.036 27.930 1.00 92.62 200 PRO A CA 1
ATOM 1673 C C . PRO A 1 200 ? -10.054 10.385 28.720 1.00 92.62 200 PRO A C 1
ATOM 1675 O O . PRO A 1 200 ? -11.038 11.036 29.058 1.00 92.62 200 PRO A O 1
ATOM 1678 N N . GLY A 1 201 ? -9.920 9.093 29.025 1.00 91.38 201 GLY A N 1
ATOM 1679 C CA . GLY A 1 201 ? -10.932 8.323 29.761 1.00 91.38 201 GLY A CA 1
ATOM 1680 C C . GLY A 1 201 ? -12.071 7.757 28.904 1.00 91.38 201 GLY A C 1
ATOM 1681 O O . GLY A 1 201 ? -12.843 6.944 29.406 1.00 91.38 201 GLY A O 1
ATOM 1682 N N . VAL A 1 202 ? -12.150 8.108 27.616 1.00 92.12 202 VAL A N 1
ATOM 1683 C CA . VAL A 1 202 ? -13.091 7.506 26.662 1.00 92.12 202 VAL A CA 1
ATOM 1684 C C . VAL A 1 202 ? -12.351 6.457 25.837 1.00 92.12 202 VAL A C 1
ATOM 1686 O O . VAL A 1 202 ? -11.324 6.738 25.226 1.00 92.12 202 VAL A O 1
ATOM 1689 N N . THR A 1 203 ? -12.850 5.220 25.849 1.00 93.00 203 THR A N 1
ATOM 1690 C CA . THR A 1 203 ? -12.260 4.129 25.061 1.00 93.00 203 THR A CA 1
ATOM 1691 C C . THR A 1 203 ? -12.872 4.104 23.668 1.00 93.00 203 THR A C 1
ATOM 1693 O O . THR A 1 203 ? -14.092 4.077 23.527 1.00 93.00 203 THR A O 1
ATOM 1696 N N . GLU A 1 204 ? -12.021 4.067 22.650 1.00 94.38 204 GLU A N 1
ATOM 1697 C CA . GLU A 1 204 ? -12.435 3.899 21.260 1.00 94.38 204 GLU A CA 1
ATOM 1698 C C . GLU A 1 204 ? -12.766 2.431 20.963 1.00 94.38 204 GLU A C 1
ATOM 1700 O O . GLU A 1 204 ? -11.985 1.523 21.271 1.00 94.38 204 GLU A O 1
ATOM 1705 N N . ASP A 1 205 ? -13.919 2.190 20.340 1.00 93.38 205 ASP A N 1
ATOM 1706 C CA . ASP A 1 205 ? -14.354 0.842 19.989 1.00 93.38 205 ASP A CA 1
ATOM 1707 C C . ASP A 1 205 ? -13.717 0.372 18.674 1.00 93.38 205 ASP A C 1
ATOM 1709 O O . ASP A 1 205 ? -14.145 0.728 17.573 1.00 93.38 205 ASP A O 1
ATOM 1713 N N . ILE A 1 206 ? -12.713 -0.501 18.779 1.00 91.69 206 ILE A N 1
ATOM 1714 C CA . ILE A 1 206 ? -12.053 -1.087 17.608 1.00 91.69 206 ILE A CA 1
ATOM 1715 C C . ILE A 1 206 ? -13.021 -1.852 16.693 1.00 91.69 206 ILE A C 1
ATOM 1717 O O . ILE A 1 206 ? -12.752 -1.953 15.494 1.00 91.69 206 ILE A O 1
ATOM 1721 N N . PHE A 1 207 ? -14.138 -2.381 17.205 1.00 90.50 207 PHE A N 1
ATOM 1722 C CA . PHE A 1 207 ? -15.087 -3.155 16.407 1.00 90.50 207 PHE A CA 1
ATOM 1723 C C . PHE A 1 207 ? -15.784 -2.293 15.350 1.00 90.50 207 PHE A C 1
ATOM 1725 O O . PHE A 1 207 ? -16.058 -2.788 14.255 1.00 90.50 207 PHE A O 1
ATOM 1732 N N . ALA A 1 208 ? -15.950 -0.995 15.619 1.00 90.06 208 ALA A N 1
ATOM 1733 C CA . ALA A 1 208 ? -16.470 -0.021 14.662 1.00 90.06 208 ALA A CA 1
ATOM 1734 C C . ALA A 1 208 ? -15.518 0.235 13.474 1.00 90.06 208 ALA A C 1
ATOM 1736 O O . ALA A 1 208 ? -15.925 0.806 12.463 1.00 90.06 208 ALA A O 1
ATOM 1737 N N . THR A 1 209 ? -14.255 -0.199 13.564 1.00 89.06 209 THR A N 1
ATOM 1738 C CA . THR A 1 209 ? -13.276 -0.093 12.466 1.00 89.06 209 THR A CA 1
ATOM 1739 C C . THR A 1 209 ? -13.192 -1.351 11.596 1.00 89.06 209 THR A C 1
ATOM 1741 O O . THR A 1 209 ? -12.560 -1.313 10.539 1.00 89.06 209 THR A O 1
ATOM 1744 N N . LEU A 1 210 ? -13.816 -2.465 12.000 1.00 87.06 210 LEU A N 1
ATOM 1745 C CA . LEU A 1 210 ? -13.719 -3.745 11.289 1.00 87.06 210 LEU A CA 1
ATOM 1746 C C . LEU A 1 210 ? -14.625 -3.787 10.055 1.00 87.06 210 LEU A C 1
ATOM 1748 O O . LEU A 1 210 ? -15.719 -3.225 10.047 1.00 87.06 210 LEU A O 1
ATOM 1752 N N . MET A 1 211 ? -14.202 -4.523 9.026 1.00 77.56 211 MET A N 1
ATOM 1753 C CA . MET A 1 211 ? -14.910 -4.628 7.745 1.00 77.56 211 MET A CA 1
ATOM 1754 C C . MET A 1 211 ? -16.355 -5.066 7.923 1.00 77.56 211 MET A C 1
ATOM 1756 O O . MET A 1 211 ? -17.251 -4.457 7.359 1.00 77.56 211 MET A O 1
ATOM 1760 N N . ALA A 1 212 ? -16.580 -6.093 8.746 1.00 65.00 212 ALA A N 1
ATOM 1761 C CA . ALA A 1 212 ? -17.901 -6.671 8.973 1.00 65.00 212 ALA A CA 1
ATOM 1762 C C . ALA A 1 212 ? -18.936 -5.649 9.480 1.00 65.00 212 ALA A C 1
ATOM 1764 O O . ALA A 1 212 ? -20.129 -5.843 9.266 1.00 65.00 212 ALA A O 1
ATOM 1765 N N . GLN A 1 213 ? -18.487 -4.567 10.126 1.00 54.84 213 GLN A N 1
ATOM 1766 C CA . GLN A 1 213 ? -19.351 -3.517 10.672 1.00 54.84 213 GLN A CA 1
ATOM 1767 C C . GLN A 1 213 ? -19.418 -2.267 9.788 1.00 54.84 213 GLN A C 1
ATOM 1769 O O . GLN A 1 213 ? -20.382 -1.513 9.858 1.00 54.84 213 GLN A O 1
ATOM 1774 N N . THR A 1 214 ? -18.439 -2.065 8.903 1.00 52.75 214 THR A N 1
ATOM 1775 C CA . THR A 1 214 ? -18.413 -0.946 7.946 1.00 52.75 214 THR A CA 1
ATOM 1776 C C . THR A 1 214 ? -19.143 -1.245 6.626 1.00 52.75 214 THR A C 1
ATOM 1778 O O . THR A 1 214 ? -19.011 -0.483 5.671 1.00 52.75 214 THR A O 1
ATOM 1781 N N . GLY A 1 215 ? -19.901 -2.348 6.567 1.00 44.66 215 GLY A N 1
ATOM 1782 C CA . GLY A 1 215 ? -20.423 -2.940 5.331 1.00 44.66 215 GLY A CA 1
ATOM 1783 C C . GLY A 1 215 ? -19.376 -3.828 4.648 1.00 44.66 215 GLY A C 1
ATOM 1784 O O . GLY A 1 215 ? -18.177 -3.645 4.885 1.00 44.66 215 GLY A O 1
ATOM 1785 N N . PRO A 1 216 ? -19.791 -4.814 3.828 1.00 37.81 216 PRO A N 1
ATOM 1786 C CA . PRO A 1 216 ? -18.839 -5.699 3.184 1.00 37.81 216 PRO A CA 1
ATOM 1787 C C . PRO A 1 216 ? -17.811 -4.867 2.405 1.00 37.81 216 PRO A C 1
ATOM 1789 O O . PRO A 1 216 ? -18.166 -3.841 1.814 1.00 37.81 216 PRO A O 1
ATOM 1792 N N . PRO A 1 217 ? -16.533 -5.287 2.383 1.00 40.47 217 PRO A N 1
ATOM 1793 C CA . PRO A 1 217 ? -15.645 -4.807 1.338 1.00 40.47 217 PRO A CA 1
ATOM 1794 C C . PRO A 1 217 ? -16.371 -5.010 0.009 1.00 40.47 217 PRO A C 1
ATOM 1796 O O . PRO A 1 217 ? -16.992 -6.062 -0.169 1.00 40.47 217 PRO A O 1
ATOM 1799 N N . PRO A 1 218 ? -16.286 -4.065 -0.925 1.00 42.81 218 PRO A N 1
ATOM 1800 C CA . PRO A 1 218 ? -16.654 -4.355 -2.292 1.00 42.81 218 PRO A CA 1
ATOM 1801 C C . PRO A 1 218 ? -16.045 -5.707 -2.696 1.00 42.81 218 PRO A C 1
ATOM 1803 O O . PRO A 1 218 ? -14.851 -5.953 -2.526 1.00 42.81 218 PRO A O 1
ATOM 1806 N N . SER A 1 219 ? -16.881 -6.647 -3.104 1.00 38.47 219 SER A N 1
ATOM 1807 C CA . SER A 1 219 ? -16.443 -7.989 -3.455 1.00 38.47 219 SER A CA 1
ATOM 1808 C C . SER A 1 219 ? -16.146 -8.028 -4.954 1.00 38.47 219 SER A C 1
ATOM 1810 O O . SER A 1 219 ? -16.883 -7.480 -5.775 1.00 38.47 219 SER A O 1
ATOM 1812 N N . GLY A 1 220 ? -15.003 -8.602 -5.338 1.00 52.94 220 GLY A N 1
ATOM 1813 C CA . GLY A 1 220 ? -14.566 -8.605 -6.737 1.00 52.94 220 GLY A CA 1
ATOM 1814 C C . GLY A 1 220 ? -14.459 -7.193 -7.339 1.00 52.94 220 GLY A C 1
ATOM 1815 O O . GLY A 1 220 ? -13.748 -6.332 -6.823 1.00 52.94 220 GLY A O 1
ATOM 1816 N N . ASN A 1 221 ? -15.173 -6.958 -8.443 1.00 42.47 221 ASN A N 1
ATOM 1817 C CA . ASN A 1 221 ? -15.138 -5.714 -9.224 1.00 42.47 221 ASN A CA 1
ATOM 1818 C C . ASN A 1 221 ? -15.843 -4.521 -8.565 1.00 42.47 221 ASN A C 1
ATOM 1820 O O . ASN A 1 221 ? -15.794 -3.417 -9.104 1.00 42.47 221 ASN A O 1
ATOM 1824 N N . GLU A 1 222 ? -16.507 -4.700 -7.424 1.00 43.22 222 GLU A N 1
ATOM 1825 C CA . GLU A 1 222 ? -17.242 -3.616 -6.766 1.00 43.22 222 GLU A CA 1
ATOM 1826 C C . GLU A 1 222 ? -16.302 -2.511 -6.241 1.00 43.22 222 GLU A C 1
ATOM 1828 O O . GLU A 1 222 ? -16.719 -1.360 -6.119 1.00 43.22 222 GLU A O 1
ATOM 1833 N N . TRP A 1 223 ? -15.009 -2.798 -6.010 1.00 42.72 223 TRP A N 1
ATOM 1834 C CA . TRP A 1 223 ? -14.019 -1.762 -5.664 1.00 42.72 223 TRP A CA 1
ATOM 1835 C C . TRP A 1 223 ? -13.843 -0.738 -6.798 1.00 42.72 223 TRP A C 1
ATOM 1837 O O . TRP A 1 223 ? -13.444 0.397 -6.547 1.00 42.72 223 TRP A O 1
ATOM 1847 N N . LEU A 1 224 ? -14.173 -1.123 -8.038 1.00 40.50 224 LEU A N 1
ATOM 1848 C CA . LEU A 1 224 ? -14.126 -0.272 -9.230 1.00 40.50 224 LEU A CA 1
ATOM 1849 C C . LEU A 1 224 ? -15.349 0.665 -9.324 1.00 40.50 224 LEU A C 1
ATOM 1851 O O . LEU A 1 224 ? -15.279 1.687 -10.006 1.00 40.50 224 LEU A O 1
ATOM 1855 N N . ALA A 1 225 ? -16.456 0.343 -8.638 1.00 36.00 225 ALA A N 1
ATOM 1856 C CA . ALA A 1 225 ? -17.723 1.085 -8.676 1.00 36.00 225 ALA A CA 1
ATOM 1857 C C . ALA A 1 225 ? -17.794 2.261 -7.679 1.00 36.00 225 ALA A C 1
ATOM 1859 O O . ALA A 1 225 ? -18.689 3.096 -7.774 1.00 36.00 225 ALA A O 1
ATOM 1860 N N . LEU A 1 226 ? -16.831 2.387 -6.759 1.00 36.59 226 LEU A N 1
ATOM 1861 C CA . LEU A 1 226 ? -16.766 3.462 -5.754 1.00 36.59 226 LEU A CA 1
ATOM 1862 C C . LEU A 1 226 ? -16.269 4.821 -6.305 1.00 36.59 226 LEU A C 1
ATOM 1864 O O . LEU A 1 226 ? -15.735 5.633 -5.552 1.00 36.59 226 LEU A O 1
ATOM 1868 N N . THR A 1 227 ? -16.391 5.083 -7.611 1.00 32.72 227 THR A N 1
ATOM 1869 C CA . THR A 1 227 ? -15.682 6.196 -8.281 1.00 32.72 227 THR A CA 1
ATOM 1870 C C . THR A 1 227 ? -16.549 7.288 -8.914 1.00 32.72 227 THR A C 1
ATOM 1872 O O . THR A 1 227 ? -15.996 8.182 -9.550 1.00 32.72 227 THR A O 1
ATOM 1875 N N . THR A 1 228 ? -17.866 7.330 -8.694 1.00 34.25 228 THR A N 1
ATOM 1876 C CA . THR A 1 228 ? -18.698 8.447 -9.194 1.00 34.25 228 THR A CA 1
ATOM 1877 C C . THR A 1 228 ? -19.460 9.163 -8.079 1.00 34.25 228 THR A C 1
ATOM 1879 O O . THR A 1 228 ? -20.426 8.599 -7.564 1.00 34.25 228 THR A O 1
ATOM 1882 N N . PRO A 1 229 ? -19.109 10.422 -7.741 1.00 33.44 229 PRO A N 1
ATOM 1883 C CA . PRO A 1 229 ? -20.074 11.339 -7.152 1.00 33.44 229 PRO A CA 1
ATOM 1884 C C . PRO A 1 229 ? -21.132 11.643 -8.220 1.00 33.44 229 PRO A C 1
ATOM 1886 O O . PRO A 1 229 ? -20.799 11.920 -9.375 1.00 33.44 229 PRO A O 1
ATOM 1889 N N . HIS A 1 230 ? -22.409 11.566 -7.858 1.00 31.97 230 HIS A N 1
ATOM 1890 C CA . HIS A 1 230 ? -23.489 11.970 -8.752 1.00 31.97 230 HIS A CA 1
ATOM 1891 C C . HIS A 1 230 ? -23.331 13.472 -9.076 1.00 31.97 230 HIS A C 1
ATOM 1893 O O . HIS A 1 230 ? -23.146 14.265 -8.151 1.00 31.97 230 HIS A O 1
ATOM 1899 N N . PRO A 1 231 ? -23.409 13.905 -10.349 1.00 34.78 231 PRO A N 1
ATOM 1900 C CA . PRO A 1 231 ? -23.034 15.266 -10.756 1.00 34.78 231 PRO A CA 1
ATOM 1901 C C . PRO A 1 231 ? -23.877 16.386 -10.122 1.00 34.78 231 PRO A C 1
ATOM 1903 O O . PRO A 1 231 ? -23.430 17.527 -10.081 1.00 34.78 231 PRO A O 1
ATOM 1906 N N . ASN A 1 232 ? -25.055 16.064 -9.578 1.00 34.72 232 ASN A N 1
ATOM 1907 C CA . ASN A 1 232 ? -25.927 17.022 -8.886 1.00 34.72 232 ASN A CA 1
ATOM 1908 C C . ASN A 1 232 ? -25.979 16.840 -7.359 1.00 34.72 232 ASN A C 1
ATOM 1910 O O . ASN A 1 232 ? -26.752 17.534 -6.705 1.00 34.72 232 ASN A O 1
ATOM 1914 N N . ASP A 1 233 ? -25.200 15.914 -6.788 1.00 38.09 233 ASP A N 1
ATOM 1915 C CA . ASP A 1 233 ? -25.172 15.693 -5.339 1.00 38.09 233 ASP A CA 1
ATOM 1916 C C . ASP A 1 233 ? -23.841 15.058 -4.881 1.00 38.09 233 ASP A C 1
ATOM 1918 O O . ASP A 1 233 ? -23.695 13.830 -4.875 1.00 38.09 233 ASP A O 1
ATOM 1922 N N . PRO A 1 234 ? -22.847 15.880 -4.499 1.00 35.66 234 PRO A N 1
ATOM 1923 C CA . PRO A 1 234 ? -21.538 15.400 -4.062 1.00 35.66 234 PRO A CA 1
ATOM 1924 C C . PRO A 1 234 ? -21.551 14.713 -2.681 1.00 35.66 234 PRO A C 1
ATOM 1926 O O . PRO A 1 234 ? -20.524 14.156 -2.295 1.00 35.66 234 PRO A O 1
ATOM 1929 N N . CYS A 1 235 ? -22.681 14.701 -1.956 1.00 33.69 235 CYS A N 1
ATOM 1930 C CA . CYS A 1 235 ? -22.807 14.063 -0.638 1.00 33.69 235 CYS A CA 1
ATOM 1931 C C . CYS A 1 235 ? -23.739 12.832 -0.623 1.00 33.69 235 CYS A C 1
ATOM 1933 O O . CYS A 1 235 ? -23.632 12.002 0.279 1.00 33.69 235 CYS A O 1
ATOM 1935 N N . SER A 1 236 ? -24.619 12.656 -1.613 1.00 34.22 236 SER A N 1
ATOM 1936 C CA . SER A 1 236 ? -25.606 11.557 -1.633 1.00 34.22 236 SER A CA 1
ATOM 1937 C C . SER A 1 236 ? -25.062 10.188 -2.048 1.00 34.22 236 SER A C 1
ATOM 1939 O O . SER A 1 236 ? -25.704 9.171 -1.785 1.00 34.22 236 SER A O 1
ATOM 1941 N N . SER A 1 237 ? -23.832 10.085 -2.569 1.00 31.52 237 SER A N 1
ATOM 1942 C CA . SER A 1 237 ? -23.229 8.770 -2.862 1.00 31.52 237 SER A CA 1
ATOM 1943 C C . SER A 1 237 ? -22.917 7.923 -1.613 1.00 31.52 237 SER A C 1
ATOM 1945 O O . SER A 1 237 ? -22.351 6.841 -1.743 1.00 31.52 237 SER A O 1
ATOM 1947 N N . TYR A 1 238 ? -23.282 8.384 -0.410 1.00 36.97 238 TYR A N 1
ATOM 1948 C CA . TYR A 1 238 ? -23.049 7.685 0.856 1.00 36.97 238 TYR A CA 1
ATOM 1949 C C . TYR A 1 238 ? -24.263 7.659 1.800 1.00 36.97 238 TYR A C 1
ATOM 1951 O O . TYR A 1 238 ? -24.093 7.474 3.005 1.00 36.97 238 TYR A O 1
ATOM 1959 N N . LEU A 1 239 ? -25.493 7.795 1.288 1.00 26.03 239 LEU A N 1
ATOM 1960 C CA . LEU A 1 239 ? -26.683 7.478 2.085 1.00 26.03 239 LEU A CA 1
ATOM 1961 C C . LEU A 1 239 ? -26.981 5.974 2.025 1.00 26.03 239 LEU A C 1
ATOM 1963 O O . LEU A 1 239 ? -27.469 5.446 1.026 1.00 26.03 239 LEU A O 1
ATOM 1967 N N . ILE A 1 240 ? -26.711 5.286 3.135 1.00 28.94 240 ILE A N 1
ATOM 1968 C CA . ILE A 1 240 ? -27.221 3.939 3.401 1.00 28.94 240 ILE A CA 1
ATOM 1969 C C . ILE A 1 240 ? -28.744 4.057 3.517 1.00 28.94 240 ILE A C 1
ATOM 1971 O O . ILE A 1 240 ? -29.250 4.640 4.475 1.00 28.94 240 ILE A O 1
ATOM 1975 N N . ARG A 1 241 ? -29.496 3.495 2.561 1.00 23.16 241 ARG A N 1
ATOM 1976 C CA . ARG A 1 241 ? -30.915 3.201 2.798 1.00 23.16 241 ARG A CA 1
ATOM 1977 C C . ARG A 1 241 ? -30.982 2.134 3.883 1.00 23.16 241 ARG A C 1
ATOM 1979 O O . ARG A 1 241 ? -30.747 0.960 3.612 1.00 23.16 241 ARG A O 1
ATOM 1986 N N . THR A 1 242 ? -31.309 2.528 5.105 1.00 30.16 242 THR A N 1
ATOM 1987 C CA . THR A 1 242 ? -31.852 1.585 6.076 1.00 30.16 242 THR A CA 1
ATOM 1988 C C . THR A 1 242 ? -33.280 1.247 5.650 1.00 30.16 242 THR A C 1
ATOM 1990 O O . THR A 1 242 ? -34.055 2.108 5.228 1.00 30.16 242 THR A O 1
ATOM 1993 N N . HIS A 1 243 ? -33.632 -0.036 5.696 1.00 27.30 243 HIS A N 1
ATOM 1994 C CA . HIS A 1 243 ? -35.020 -0.448 5.540 1.00 27.30 243 HIS A CA 1
ATOM 1995 C C . HIS A 1 243 ? -35.842 0.125 6.707 1.00 27.30 243 HIS A C 1
ATOM 1997 O O . HIS A 1 243 ? -35.700 -0.328 7.837 1.00 27.30 243 HIS A O 1
ATOM 2003 N N . GLY A 1 244 ? -36.707 1.100 6.406 1.00 36.25 244 GLY A N 1
ATOM 2004 C CA . GLY A 1 244 ? -37.770 1.596 7.288 1.00 36.25 244 GLY A CA 1
ATOM 2005 C C . GLY A 1 244 ? -37.397 2.803 8.159 1.00 36.25 244 GLY A C 1
ATOM 2006 O O . GLY A 1 244 ? -36.782 2.647 9.207 1.00 36.25 244 GLY A O 1
ATOM 2007 N N . GLY A 1 245 ? -37.854 4.000 7.770 1.00 28.89 245 GLY A N 1
ATOM 2008 C CA . GLY A 1 245 ? -37.876 5.199 8.625 1.00 28.89 245 GLY A CA 1
ATOM 2009 C C . GLY A 1 245 ? -37.617 6.504 7.864 1.00 28.89 245 GLY A C 1
ATOM 2010 O O . GLY A 1 245 ? -36.622 6.621 7.162 1.00 28.89 245 GLY A O 1
ATOM 2011 N N . SER A 1 246 ? -38.530 7.474 7.979 1.00 27.77 246 SER A N 1
ATOM 2012 C CA . SER A 1 246 ? -38.521 8.765 7.266 1.00 27.77 246 SER A CA 1
ATOM 2013 C C . SER A 1 246 ? -37.296 9.631 7.594 1.00 27.77 246 SER A C 1
ATOM 2015 O O . SER A 1 246 ? -36.982 9.834 8.764 1.00 27.77 246 SER A O 1
ATOM 2017 N N . ALA A 1 247 ? -36.657 10.204 6.569 1.00 28.86 247 ALA A N 1
ATOM 2018 C CA . ALA A 1 247 ? -35.622 11.225 6.720 1.00 28.86 247 ALA A CA 1
ATOM 2019 C C . ALA A 1 247 ? -36.258 12.586 7.057 1.00 28.86 247 ALA A C 1
ATOM 2021 O O . ALA A 1 247 ? -37.233 12.984 6.419 1.00 28.86 247 ALA A O 1
ATOM 2022 N N . VAL A 1 248 ? -35.705 13.296 8.042 1.00 25.64 248 VAL A N 1
ATOM 2023 C CA . VAL A 1 248 ? -36.008 14.710 8.306 1.00 25.64 248 VAL A CA 1
ATOM 2024 C C . VAL A 1 248 ? -34.739 15.507 8.022 1.00 25.64 248 VAL A C 1
ATOM 2026 O O . VAL A 1 248 ? -33.682 15.220 8.582 1.00 25.64 248 VAL A O 1
ATOM 2029 N N . ASP A 1 249 ? -34.856 16.461 7.103 1.00 29.70 249 ASP A N 1
ATOM 2030 C CA . ASP A 1 249 ? -33.793 17.347 6.629 1.00 29.70 249 ASP A CA 1
ATOM 2031 C C . ASP A 1 249 ? -33.542 18.469 7.649 1.00 29.70 249 ASP A C 1
ATOM 2033 O O . ASP A 1 249 ? -34.475 19.158 8.061 1.00 29.70 249 ASP A O 1
ATOM 2037 N N . MET A 1 250 ? -32.290 18.625 8.089 1.00 24.62 250 MET A N 1
ATOM 2038 C CA . MET A 1 250 ? -31.890 19.601 9.112 1.00 24.62 250 MET A CA 1
ATOM 2039 C C . MET A 1 250 ? -30.858 20.628 8.615 1.00 24.62 250 MET A C 1
ATOM 2041 O O . MET A 1 250 ? -30.282 21.343 9.430 1.00 24.62 250 MET A O 1
ATOM 2045 N N . TRP A 1 251 ? -30.619 20.747 7.302 1.00 24.83 251 TRP A N 1
ATOM 2046 C CA . TRP A 1 251 ? -29.549 21.612 6.769 1.00 24.83 251 TRP A CA 1
ATOM 2047 C C . TRP A 1 251 ? -30.014 22.660 5.750 1.00 24.83 251 TRP A C 1
ATOM 2049 O O . TRP A 1 251 ? -29.291 23.010 4.817 1.00 24.83 251 TRP A O 1
ATOM 2059 N N . THR A 1 252 ? -31.197 23.247 5.951 1.00 26.66 252 THR A N 1
ATOM 2060 C CA . THR A 1 252 ? -31.706 24.334 5.089 1.00 26.66 252 THR A CA 1
ATOM 2061 C C . THR A 1 252 ? -31.198 25.735 5.445 1.00 26.66 252 THR A C 1
ATOM 2063 O O . THR A 1 252 ? -31.702 26.723 4.915 1.00 26.66 252 THR A O 1
ATOM 2066 N N . THR A 1 253 ? -30.164 25.873 6.273 1.00 27.92 253 THR A N 1
ATOM 2067 C CA . THR A 1 253 ? -29.672 27.205 6.644 1.00 27.92 253 THR A CA 1
ATOM 2068 C C . THR A 1 253 ? -28.156 27.210 6.703 1.00 27.92 253 THR A C 1
ATOM 2070 O O . THR A 1 253 ? -27.595 26.947 7.752 1.00 27.92 253 THR A O 1
ATOM 2073 N N . PHE A 1 254 ? -27.501 27.446 5.562 1.00 23.61 254 PHE A N 1
ATOM 2074 C CA . PHE A 1 254 ? -26.299 28.288 5.414 1.00 23.61 254 PHE A CA 1
ATOM 2075 C C . PHE A 1 254 ? -25.783 28.188 3.963 1.00 23.61 254 PHE A C 1
ATOM 2077 O O . PHE A 1 254 ? -24.913 27.390 3.623 1.00 23.61 254 PHE A O 1
ATOM 2084 N N . ARG A 1 255 ? -26.331 29.022 3.073 1.00 29.78 255 ARG A N 1
ATOM 2085 C CA . ARG A 1 255 ? -25.651 29.430 1.834 1.00 29.78 255 ARG A CA 1
ATOM 2086 C C . ARG A 1 255 ? -25.545 30.944 1.839 1.00 29.78 255 ARG A C 1
ATOM 2088 O O . ARG A 1 255 ? -26.563 31.610 1.698 1.00 29.78 255 ARG A O 1
ATOM 2095 N N . SER A 1 256 ? -24.324 31.461 1.926 1.00 25.23 256 SER A N 1
ATOM 2096 C CA . SER A 1 256 ? -23.995 32.821 1.486 1.00 25.23 256 SER A CA 1
ATOM 2097 C C . SER A 1 256 ? -22.473 33.043 1.435 1.00 25.23 256 SER A C 1
ATOM 2099 O O . SER A 1 256 ? -21.901 33.505 2.412 1.00 25.23 256 SER A O 1
ATOM 2101 N N . THR A 1 257 ? -21.875 32.733 0.270 1.00 25.17 257 THR A N 1
ATOM 2102 C CA . THR A 1 257 ? -20.848 33.521 -0.481 1.00 25.17 257 THR A CA 1
ATOM 2103 C C . THR A 1 257 ? -19.529 33.969 0.235 1.00 25.17 257 THR A C 1
ATOM 2105 O O . THR A 1 257 ? -19.312 33.618 1.382 1.00 25.17 257 THR A O 1
ATOM 2108 N N . PRO A 1 258 ? -18.580 34.693 -0.415 1.00 42.00 258 PRO A N 1
ATOM 2109 C CA . PRO A 1 258 ? -17.569 34.177 -1.359 1.00 42.00 258 PRO A CA 1
ATOM 2110 C C . PRO A 1 258 ? -16.108 34.683 -1.102 1.00 42.00 258 PRO A C 1
ATOM 2112 O O . PRO A 1 258 ? -15.882 35.628 -0.355 1.00 42.00 258 PRO A O 1
ATOM 2115 N N . SER A 1 259 ? -15.147 34.150 -1.879 1.00 28.23 259 SER A N 1
ATOM 2116 C CA . SER A 1 259 ? -13.858 34.743 -2.341 1.00 28.23 259 SER A CA 1
ATOM 2117 C C . SER A 1 259 ? -12.546 34.706 -1.507 1.00 28.23 259 SER A C 1
ATOM 2119 O O . SER A 1 259 ? -12.496 35.123 -0.357 1.00 28.23 259 SER A O 1
ATOM 2121 N N . CYS A 1 260 ? -11.469 34.365 -2.254 1.00 24.39 260 CYS A N 1
ATOM 2122 C CA . CYS A 1 260 ? -10.023 34.683 -2.123 1.00 24.39 260 CYS A CA 1
ATOM 2123 C C . CYS A 1 260 ? -9.146 33.954 -1.078 1.00 24.39 260 CYS A C 1
ATOM 2125 O O . CYS A 1 260 ? -9.666 33.517 -0.059 1.00 24.39 260 CYS A O 1
ATOM 2127 N N . PRO A 1 261 ? -7.794 33.928 -1.224 1.00 31.05 261 PRO A N 1
ATOM 2128 C CA . PRO A 1 261 ? -6.915 34.130 -2.393 1.00 31.05 261 PRO A CA 1
ATOM 2129 C C . PRO A 1 261 ? -5.856 33.002 -2.553 1.00 31.05 261 PRO A C 1
ATOM 2131 O O . PRO A 1 261 ? -5.767 32.081 -1.747 1.00 31.05 261 PRO A O 1
ATOM 2134 N N . HIS A 1 262 ? -5.026 33.085 -3.599 1.00 33.50 262 HIS A N 1
ATOM 2135 C CA . HIS A 1 262 ? -3.861 32.221 -3.819 1.00 33.50 262 HIS A CA 1
ATOM 2136 C C . HIS A 1 262 ? -2.935 32.154 -2.592 1.00 33.50 262 HIS A C 1
ATOM 2138 O O . HIS A 1 262 ? -2.289 33.141 -2.244 1.00 33.50 262 HIS A O 1
ATOM 2144 N N . THR A 1 263 ? -2.808 30.976 -1.990 1.00 27.20 263 THR A N 1
ATOM 2145 C CA . THR A 1 263 ? -1.744 30.654 -1.039 1.00 27.20 263 THR A CA 1
ATOM 2146 C C . THR A 1 263 ? -1.028 29.397 -1.510 1.00 27.20 263 THR A C 1
ATOM 2148 O O . THR A 1 263 ? -1.651 28.419 -1.920 1.00 27.20 263 THR A O 1
ATOM 2151 N N . HIS A 1 264 ? 0.303 29.470 -1.502 1.00 29.98 264 HIS A N 1
ATOM 2152 C CA . HIS A 1 264 ? 1.207 28.339 -1.687 1.00 29.98 264 HIS A CA 1
ATOM 2153 C C . HIS A 1 264 ? 0.696 27.162 -0.848 1.00 29.98 264 HIS A C 1
ATOM 2155 O O . HIS A 1 264 ? 0.485 27.301 0.361 1.00 29.98 264 HIS A O 1
ATOM 2161 N N . SER A 1 265 ? 0.423 26.035 -1.497 1.00 37.72 265 SER A N 1
ATOM 2162 C CA . SER A 1 265 ? -0.142 24.882 -0.817 1.00 37.72 265 SER A CA 1
ATOM 2163 C C . SER A 1 265 ? 0.937 24.278 0.076 1.00 37.72 265 SER A C 1
ATOM 2165 O O . SER A 1 265 ? 2.077 24.109 -0.357 1.00 37.72 265 SER A O 1
ATOM 2167 N N . ARG A 1 266 ? 0.581 23.864 1.302 1.00 40.09 266 ARG A N 1
ATOM 2168 C CA . ARG A 1 266 ? 1.451 23.071 2.202 1.00 40.09 266 ARG A CA 1
ATOM 2169 C C . ARG A 1 266 ? 2.036 21.825 1.499 1.00 40.09 266 ARG A C 1
ATOM 2171 O O . ARG A 1 266 ? 2.988 21.223 1.986 1.00 40.09 266 ARG A O 1
ATOM 2178 N N . TYR A 1 267 ? 1.473 21.452 0.351 1.00 45.88 267 TYR A N 1
ATOM 2179 C CA . TYR A 1 267 ? 1.822 20.292 -0.451 1.00 45.88 267 TYR A CA 1
ATOM 2180 C C . TYR A 1 267 ? 2.768 20.564 -1.636 1.00 45.88 267 TYR A C 1
ATOM 2182 O O . TYR A 1 267 ? 3.078 19.628 -2.381 1.00 45.88 267 TYR A O 1
ATOM 2190 N N . ASP A 1 268 ? 3.245 21.799 -1.819 1.00 38.53 268 ASP A N 1
ATOM 2191 C CA . ASP A 1 268 ? 4.184 22.131 -2.902 1.00 38.53 268 ASP A CA 1
ATOM 2192 C C . ASP A 1 268 ? 5.603 21.566 -2.655 1.00 38.53 268 ASP A C 1
ATOM 2194 O O . ASP A 1 268 ? 6.337 21.313 -3.612 1.00 38.53 268 ASP A O 1
ATOM 2198 N N . ASP A 1 269 ? 5.943 21.236 -1.401 1.00 37.03 269 ASP A N 1
ATOM 2199 C CA . ASP A 1 269 ? 7.272 20.752 -0.982 1.00 37.03 269 ASP A CA 1
ATOM 2200 C C . ASP A 1 269 ? 7.383 19.227 -0.778 1.00 37.03 269 ASP A C 1
ATOM 2202 O O . ASP A 1 269 ? 8.423 18.720 -0.347 1.00 37.03 269 ASP A O 1
ATOM 2206 N N . VAL A 1 270 ? 6.350 18.442 -1.105 1.00 41.41 270 VAL A N 1
ATOM 2207 C CA . VAL A 1 270 ? 6.327 16.990 -0.825 1.00 41.41 270 VAL A CA 1
ATOM 2208 C C . VAL A 1 270 ? 7.186 16.179 -1.818 1.00 41.41 270 VAL A C 1
ATOM 2210 O O . VAL A 1 270 ? 6.717 15.177 -2.325 1.00 41.41 270 VAL A O 1
ATOM 2213 N N . GLY A 1 271 ? 8.438 16.546 -2.127 1.00 36.12 271 GLY A N 1
ATOM 2214 C CA . GLY A 1 271 ? 9.383 15.753 -2.956 1.00 36.12 271 GLY A CA 1
ATOM 2215 C C . GLY A 1 271 ? 9.472 16.159 -4.443 1.00 36.12 271 GLY A C 1
ATOM 2216 O O . GLY A 1 271 ? 8.773 17.073 -4.861 1.00 36.12 271 GLY A O 1
ATOM 2217 N N . PRO A 1 272 ? 10.356 15.554 -5.275 1.00 34.28 272 PRO A N 1
ATOM 2218 C CA . PRO A 1 272 ? 10.870 16.148 -6.519 1.00 34.28 272 PRO A CA 1
ATOM 2219 C C . PRO A 1 272 ? 9.867 16.034 -7.681 1.00 34.28 272 PRO A C 1
ATOM 2221 O O . PRO A 1 272 ? 10.092 15.325 -8.660 1.00 34.28 272 PRO A O 1
ATOM 2224 N N . TRP A 1 273 ? 8.731 16.715 -7.573 1.00 46.56 273 TRP A N 1
ATOM 2225 C CA . TRP A 1 273 ? 7.589 16.561 -8.476 1.00 46.56 273 TRP A CA 1
ATOM 2226 C C . TRP A 1 273 ? 7.565 17.560 -9.635 1.00 46.56 273 TRP A C 1
ATOM 2228 O O . TRP A 1 273 ? 6.787 17.386 -10.568 1.00 46.56 273 TRP A O 1
ATOM 2238 N N . SER A 1 274 ? 8.448 18.562 -9.643 1.00 28.81 274 SER A N 1
ATOM 2239 C CA . SER A 1 274 ? 8.487 19.603 -10.681 1.00 28.81 274 SER A CA 1
ATOM 2240 C C . SER A 1 274 ? 9.122 19.169 -12.009 1.00 28.81 274 SER A C 1
ATOM 2242 O O . SER A 1 274 ? 9.020 19.896 -12.992 1.00 28.81 274 SER A O 1
ATOM 2244 N N . ARG A 1 275 ? 9.766 17.992 -12.082 1.00 30.70 275 ARG A N 1
ATOM 2245 C CA . ARG A 1 275 ? 10.539 17.572 -13.272 1.00 30.70 275 ARG A CA 1
ATOM 2246 C C . ARG A 1 275 ? 9.909 16.484 -14.146 1.00 30.70 275 ARG A C 1
ATOM 2248 O O . ARG A 1 275 ? 10.452 16.204 -15.209 1.00 30.70 275 ARG A O 1
ATOM 2255 N N . LEU A 1 276 ? 8.777 15.896 -13.754 1.00 34.03 276 LEU A N 1
ATOM 2256 C CA . LEU A 1 276 ? 8.112 14.831 -14.530 1.00 34.03 276 LEU A CA 1
ATOM 2257 C C . LEU A 1 276 ? 6.847 15.294 -15.271 1.00 34.03 276 LEU A C 1
ATOM 2259 O O . LEU A 1 276 ? 6.347 14.573 -16.129 1.00 34.03 276 LEU A O 1
ATOM 2263 N N . SER A 1 277 ? 6.372 16.516 -15.020 1.00 29.84 277 SER A N 1
ATOM 2264 C CA . SER A 1 277 ? 5.234 17.130 -15.722 1.00 29.84 277 SER A CA 1
ATOM 2265 C C . SER A 1 277 ? 5.528 17.483 -17.189 1.00 29.84 277 SER A C 1
ATOM 2267 O O . SER A 1 277 ? 4.593 17.740 -17.938 1.00 29.84 277 SER A O 1
ATOM 2269 N N . ASN A 1 278 ? 6.798 17.463 -17.616 1.00 28.28 278 ASN A N 1
ATOM 2270 C CA . ASN A 1 278 ? 7.220 17.851 -18.970 1.00 28.28 278 ASN A CA 1
ATOM 2271 C C . ASN A 1 278 ? 7.341 16.684 -19.969 1.00 28.28 278 ASN A C 1
ATOM 2273 O O . ASN A 1 278 ? 7.749 16.908 -21.102 1.00 28.28 278 ASN A O 1
ATOM 2277 N N . LEU A 1 279 ? 6.988 15.450 -19.590 1.00 32.72 279 LEU A N 1
ATOM 2278 C CA . LEU A 1 279 ? 7.067 14.279 -20.485 1.00 32.72 279 LEU A CA 1
ATOM 2279 C C . LEU A 1 279 ? 5.711 13.835 -21.062 1.00 32.72 279 LEU A C 1
ATOM 2281 O O . LEU A 1 279 ? 5.633 12.795 -21.706 1.00 32.72 279 LEU A O 1
ATOM 2285 N N . ALA A 1 280 ? 4.650 14.623 -20.867 1.00 28.56 280 ALA A N 1
ATOM 2286 C CA . ALA A 1 280 ? 3.307 14.330 -21.376 1.00 28.56 280 ALA A CA 1
ATOM 2287 C C . ALA A 1 280 ? 2.777 15.397 -22.354 1.00 28.56 280 ALA A C 1
ATOM 2289 O O . ALA A 1 280 ? 1.572 15.639 -22.404 1.00 28.56 280 ALA A O 1
ATOM 2290 N N . SER A 1 281 ? 3.660 16.027 -23.134 1.00 28.53 281 SER A N 1
ATOM 2291 C CA . SER A 1 281 ? 3.257 16.815 -24.305 1.00 28.53 281 SER A CA 1
ATOM 2292 C C . SER A 1 281 ? 3.571 16.016 -25.574 1.00 28.53 281 SER A C 1
ATOM 2294 O O . SER A 1 281 ? 4.733 15.651 -25.764 1.00 28.53 281 SER A O 1
ATOM 2296 N N . PRO A 1 282 ? 2.588 15.716 -26.444 1.00 30.56 282 PRO A N 1
ATOM 2297 C CA . PRO A 1 282 ? 2.878 15.151 -27.757 1.00 30.56 282 PRO A CA 1
ATOM 2298 C C . PRO A 1 282 ? 3.650 16.184 -28.598 1.00 30.56 282 PRO A C 1
ATOM 2300 O O . PRO A 1 282 ? 3.468 17.388 -28.387 1.00 30.56 282 PRO A O 1
ATOM 2303 N N . PRO A 1 283 ? 4.503 15.761 -29.549 1.00 31.17 283 PRO A N 1
ATOM 2304 C CA . PRO A 1 283 ? 5.126 16.698 -30.472 1.00 31.17 283 PRO A CA 1
ATOM 2305 C C . PRO A 1 283 ? 4.016 17.362 -31.294 1.00 31.17 283 PRO A C 1
ATOM 2307 O O . PRO A 1 283 ? 3.299 16.692 -32.037 1.00 31.17 283 PRO A O 1
ATOM 2310 N N . MET A 1 284 ? 3.846 18.678 -31.140 1.00 32.19 284 MET A N 1
ATOM 2311 C CA . MET A 1 284 ? 3.122 19.456 -32.138 1.00 32.19 284 MET A CA 1
ATOM 2312 C C . MET A 1 284 ? 3.953 19.412 -33.415 1.00 32.19 284 MET A C 1
ATOM 2314 O O . MET A 1 284 ? 5.097 19.862 -33.427 1.00 32.19 284 MET A O 1
ATOM 2318 N N . GLY A 1 285 ? 3.392 18.817 -34.462 1.00 36.91 285 GLY A N 1
ATOM 2319 C CA . GLY A 1 285 ? 3.972 18.877 -35.791 1.00 36.91 285 GLY A CA 1
ATOM 2320 C C . GLY A 1 285 ? 3.907 20.294 -36.352 1.00 36.91 285 GLY A C 1
ATOM 2321 O O . GLY A 1 285 ? 2.858 20.937 -36.284 1.00 36.91 285 GLY A O 1
ATOM 2322 N N . GLN A 1 286 ? 5.028 20.733 -36.913 1.00 32.72 286 GLN A N 1
ATOM 2323 C CA . GLN A 1 286 ? 5.168 21.316 -38.249 1.00 32.72 286 GLN A CA 1
ATOM 2324 C C . GLN A 1 286 ? 6.641 21.236 -38.649 1.00 32.72 286 GLN A C 1
ATOM 2326 O O . GLN A 1 286 ? 7.496 21.493 -37.772 1.00 32.72 286 GLN A O 1
#